Protein 3S5P (pdb70)

Secondary structure (DSSP, 8-state):
-TT-EEEEEE-GGGHHHHHHHHHHHHHTT-EEEEEE--HHHHHHHHHHHTTS-SEEEEEESSSHHHHHHHHTSTT--EEE-SSHHHHHHHHHTT---EEEEETTTS-HHHHHHHHHHHHHPPP-HHHHHTPPP-/--S-EEEEEE-STTHHHHHHHHHHHHHTT-EEEEEEE--HHHHHHHHHHHTTS-SEEEEEESSSHHHHHHHHTSTT--EEE-SSHHHHHHHHHTT---EEEEETTTS-HHHHHHHHHHHHHPPP-

B-factor: mean 50.48, std 15.69, range [7.2, 127.66]

Solvent-accessible surface area: 11193 Å² total; per-residue (Å²): 120,58,101,50,24,0,0,0,0,0,44,89,71,3,30,116,16,13,113,60,0,16,62,85,3,65,88,120,42,30,49,46,55,72,67,20,99,126,73,26,3,40,80,0,0,83,0,19,73,65,67,142,8,79,9,0,0,0,0,6,19,16,1,0,24,19,7,13,37,1,1,89,53,196,45,0,69,1,0,18,3,40,58,28,101,9,0,38,15,0,43,59,86,34,42,0,18,0,0,0,0,1,35,186,55,18,35,80,104,76,0,9,59,0,4,58,93,3,5,77,13,114,68,76,26,64,85,82,86,80,80,164,96,159,95,51,108,54,18,0,0,0,1,0,40,152,75,3,116,112,22,5,72,54,0,19,122,78,3,60,78,117,38,28,91,49,52,70,56,26,50,72,140,61,29,14,37,89,0,1,86,0,18,72,74,65,144,6,79,6,0,0,2,0,10,32,16,2,0,26,18,6,14,32,1,1,88,57,94,46,0,75,1,0,17,2,40,62,63,85,8,0,55,23,0,28,11,111,35,47,3,20,0,0,0,0,1,32,75,51,18,39,76,106,68,0,7,37,0,3,60,84,2,10,74,23,120,104,154

Foldseek 3Di:
DLPFFEEEEEAPVCPVLRVLLQVLCVVVNHHYDYPYHVVRLVVQLVCCVVPNGQAYEYEYAAQVVSQVVQVVDPPAHEFEDAALVSLQCCAAPVVHRYYGYRPNPHDSVRVNSNVVSNVPHHYNCPVVVPDDDD/DLPFEEEEEEEPVCPVLRVVLQVLCVVVNYHYHYQYYHVVRQCVQLVCCVVPVGQAYEYEYAALPVSCVSNVVDPPAAEFEDAALVSLLCCAQPVVGRYYGYHPNPHDSVRVNSNSVSNVPHHYD

Sequence (259 aa):
PGSMKVAFASDHGGRDLRMFLQQRASAHGYEVMDLGTPDFAKIGCEAVTSGRADCCILVCGTGIGISIAANKMKGIRCALCSTEYDAEMARRKHNNANALALGGRTTGPEVAASILSRFLSTNFEGGRHAARIAKPGSMKVAFASDHGGRDLRMFLQQRASAHGYEVMDLGTEPDFAKIGCEAVTSGRADCCILVCGTGIGISIAANKMKGIRCALCSTEYDAEMARKHNNANALALGGRTTGPEVAASILSRFLSTNFE

Structure (mmCIF, N/CA/C/O backbone):
data_3S5P
#
_entry.id   3S5P
#
_cell.length_a   89.200
_cell.length_b   89.200
_cell.length_c   68.240
_cell.angle_alpha   90.000
_cell.angle_beta   90.000
_cell.angle_gamma   120.000
#
_symmetry.space_group_name_H-M   'P 31 2 1'
#
loop_
_entity.id
_entity.type
_entity.pdbx_description
1 polymer 'Ribose 5-phosphate isomerase'
2 non-polymer 'SULFATE ION'
3 water water
#
loop_
_atom_site.group_PDB
_atom_site.id
_atom_site.type_symbol
_atom_site.label_atom_id
_atom_site.label_alt_id
_atom_site.label_comp_id
_atom_site.label_asym_id
_atom_site.label_entity_id
_atom_site.label_seq_id
_atom_site.pdbx_PDB_ins_code
_atom_site.Cartn_x
_atom_site.Cartn_y
_atom_site.Cartn_z
_atom_site.occupancy
_atom_site.B_iso_or_equiv
_atom_site.auth_seq_id
_atom_site.auth_comp_id
_atom_site.auth_asym_id
_atom_site.auth_atom_id
_atom_site.pdbx_PDB_model_num
ATOM 1 N N . PRO A 1 19 ? -64.674 0.450 2.737 1.00 72.01 -2 PRO A N 1
ATOM 2 C CA . PRO A 1 19 ? -63.718 1.559 2.552 1.00 71.72 -2 PRO A CA 1
ATOM 3 C C . PRO A 1 19 ? -63.778 2.572 3.697 1.00 71.14 -2 PRO A C 1
ATOM 4 O O . PRO A 1 19 ? -62.734 2.913 4.274 1.00 71.23 -2 PRO A O 1
ATOM 8 N N . GLY A 1 20 ? -64.989 3.038 4.023 1.00 70.21 -1 GLY A N 1
ATOM 9 C CA . GLY A 1 20 ? -65.215 3.878 5.211 1.00 68.44 -1 GLY A CA 1
ATOM 10 C C . GLY A 1 20 ? -64.923 3.130 6.508 1.00 66.88 -1 GLY A C 1
ATOM 11 O O . GLY A 1 20 ? -64.617 3.755 7.530 1.00 67.24 -1 GLY A O 1
ATOM 12 N N . SER A 1 21 ? -65.007 1.789 6.434 1.00 64.54 0 SER A N 1
ATOM 13 C CA . SER A 1 21 ? -64.806 0.838 7.553 1.00 61.41 0 SER A CA 1
ATOM 14 C C . SER A 1 21 ? -63.327 0.468 7.870 1.00 58.81 0 SER A C 1
ATOM 15 O O . SER A 1 21 ? -63.048 -0.223 8.875 1.00 58.81 0 SER A O 1
ATOM 17 N N . MET A 1 22 ? -62.392 0.887 7.016 1.00 91.36 1 MET A N 1
ATOM 18 C CA . MET A 1 22 ? -61.023 0.409 7.158 1.00 83.10 1 MET A CA 1
ATOM 19 C C . MET A 1 22 ? -60.093 1.358 7.898 1.00 79.48 1 MET A C 1
ATOM 20 O O . MET A 1 22 ? -59.957 2.524 7.533 1.00 78.99 1 MET A O 1
ATOM 25 N N . LYS A 1 23 ? -59.451 0.815 8.930 1.00 75.14 2 LYS A N 1
ATOM 26 C CA . LYS A 1 23 ? -58.506 1.532 9.771 1.00 71.92 2 LYS A CA 1
ATOM 27 C C . LYS A 1 23 ? -57.057 1.287 9.319 1.00 65.89 2 LYS A C 1
ATOM 28 O O . LYS A 1 23 ? -56.517 0.191 9.469 1.00 63.87 2 LYS A O 1
ATOM 30 N N . VAL A 1 24 ? -56.445 2.327 8.763 1.00 62.07 3 VAL A N 1
ATOM 31 C CA . VAL A 1 24 ? -55.092 2.267 8.229 1.00 56.58 3 VAL A CA 1
ATOM 32 C C . VAL A 1 24 ? -54.073 3.063 9.072 1.00 55.89 3 VAL A C 1
ATOM 33 O O . VAL A 1 24 ? -54.202 4.271 9.228 1.00 57.33 3 VAL A O 1
ATOM 37 N N . ALA A 1 25 ? -53.058 2.386 9.594 1.00 52.82 4 ALA A N 1
ATOM 38 C CA . ALA A 1 25 ? -51.999 3.046 10.364 1.00 52.80 4 ALA A CA 1
ATOM 39 C C . ALA A 1 25 ? -50.810 3.419 9.488 1.00 50.89 4 ALA A C 1
ATOM 40 O O . ALA A 1 25 ? -50.507 2.718 8.513 1.00 48.66 4 ALA A O 1
ATOM 42 N N . PHE A 1 26 ? -50.158 4.538 9.819 1.00 51.23 5 PHE A N 1
ATOM 43 C CA . PHE A 1 26 ? -49.041 5.059 9.041 1.00 49.53 5 PHE A CA 1
ATOM 44 C C . PHE A 1 26 ? -47.878 5.405 9.969 1.00 52.37 5 PHE A C 1
ATOM 45 O O . PHE A 1 26 ? -48.080 6.065 10.996 1.00 54.57 5 PHE A O 1
ATOM 53 N N . ALA A 1 27 ? -46.667 4.978 9.609 1.00 51.93 6 ALA A N 1
ATOM 54 C CA . ALA A 1 27 ? -45.459 5.342 10.355 1.00 55.17 6 ALA A CA 1
ATOM 55 C C . ALA A 1 27 ? -44.307 5.537 9.366 1.00 56.57 6 ALA A C 1
ATOM 56 O O . ALA A 1 27 ? -44.308 4.946 8.257 1.00 55.33 6 ALA A O 1
ATOM 58 N N . SER A 1 28 ? -43.347 6.379 9.712 1.00 59.62 7 SER A N 1
ATOM 59 C CA . SER A 1 28 ? -42.229 6.615 8.789 1.00 61.73 7 SER A CA 1
ATOM 60 C C . SER A 1 28 ? -40.942 6.963 9.520 1.00 65.95 7 SER A C 1
ATOM 61 O O . SER A 1 28 ? -40.991 7.365 10.679 1.00 67.95 7 SER A O 1
ATOM 64 N N . ASP A 1 29 ? -39.800 6.772 8.858 1.00 68.12 8 ASP A N 1
ATOM 65 C CA . ASP A 1 29 ? -38.516 7.262 9.399 1.00 74.42 8 ASP A CA 1
ATOM 66 C C . ASP A 1 29 ? -38.442 8.793 9.273 1.00 77.68 8 ASP A C 1
ATOM 67 O O . ASP A 1 29 ? -39.377 9.423 8.757 1.00 75.91 8 ASP A O 1
ATOM 72 N N . HIS A 1 30 ? -37.343 9.386 9.733 1.00 83.29 9 HIS A N 1
ATOM 73 C CA . HIS A 1 30 ? -37.197 10.848 9.716 1.00 87.99 9 HIS A CA 1
ATOM 74 C C . HIS A 1 30 ? -37.396 11.445 8.304 1.00 87.40 9 HIS A C 1
ATOM 75 O O . HIS A 1 30 ? -38.120 12.443 8.104 1.00 88.28 9 HIS A O 1
ATOM 77 N N . GLY A 1 31 ? -36.694 10.852 7.327 1.00 86.46 10 GLY A N 1
ATOM 78 C CA . GLY A 1 31 ? -36.734 11.366 5.966 1.00 86.24 10 GLY A CA 1
ATOM 79 C C . GLY A 1 31 ? -38.065 11.138 5.263 1.00 80.68 10 GLY A C 1
ATOM 80 O O . GLY A 1 31 ? -38.331 11.763 4.227 1.00 80.95 10 GLY A O 1
ATOM 81 N N . GLY A 1 32 ? -38.899 10.268 5.837 1.00 76.09 11 GLY A N 1
ATOM 82 C CA . GLY A 1 32 ? -40.150 9.809 5.211 1.00 70.87 11 GLY A CA 1
ATOM 83 C C . GLY A 1 32 ? -41.430 10.544 5.582 1.00 69.47 11 GLY A C 1
ATOM 84 O O . GLY A 1 32 ? -42.513 10.129 5.173 1.00 66.12 11 GLY A O 1
ATOM 85 N N . ARG A 1 33 ? -41.312 11.638 6.330 1.00 72.91 12 ARG A N 1
ATOM 86 C CA . ARG A 1 33 ? -42.473 12.417 6.791 1.00 73.09 12 ARG A CA 1
ATOM 87 C C . ARG A 1 33 ? -43.305 13.057 5.665 1.00 71.87 12 ARG A C 1
ATOM 88 O O . ARG A 1 33 ? -44.531 12.982 5.698 1.00 69.93 12 ARG A O 1
ATOM 90 N N . ASP A 1 34 ? -42.649 13.687 4.692 1.00 73.75 13 ASP A N 1
ATOM 91 C CA . ASP A 1 34 ? -43.346 14.253 3.529 1.00 73.53 13 ASP A CA 1
ATOM 92 C C . ASP A 1 34 ? -44.213 13.189 2.850 1.00 67.51 13 ASP A C 1
ATOM 93 O O . ASP A 1 34 ? -45.421 13.346 2.760 1.00 66.74 13 ASP A O 1
ATOM 98 N N . LEU A 1 35 ? -43.591 12.105 2.391 1.00 64.25 14 LEU A N 1
ATOM 99 C CA . LEU A 1 35 ? -44.327 11.002 1.768 1.00 59.21 14 LEU A CA 1
ATOM 100 C C . LEU A 1 35 ? -45.452 10.487 2.669 1.00 56.28 14 LEU A C 1
ATOM 101 O O . LEU A 1 35 ? -46.575 10.329 2.216 1.00 53.45 14 LEU A O 1
ATOM 106 N N . ARG A 1 36 ? -45.155 10.287 3.953 1.00 57.56 15 ARG A N 1
ATOM 107 C CA . ARG A 1 36 ? -46.146 9.737 4.893 1.00 56.07 15 ARG A CA 1
ATOM 108 C C . ARG A 1 36 ? -47.418 10.575 4.933 1.00 57.51 15 ARG A C 1
ATOM 109 O O . ARG A 1 36 ? -48.530 10.045 4.757 1.00 53.91 15 ARG A O 1
ATOM 117 N N . MET A 1 37 ? -47.215 11.882 5.136 1.00 61.74 16 MET A N 1
ATOM 118 C CA . MET A 1 37 ? -48.274 12.889 5.195 1.00 65.67 16 MET A CA 1
ATOM 119 C C . MET A 1 37 ? -49.062 12.962 3.915 1.00 63.58 16 MET A C 1
ATOM 120 O O . MET A 1 37 ? -50.291 13.082 3.924 1.00 64.30 16 MET A O 1
ATOM 125 N N . PHE A 1 38 ? -48.328 12.922 2.814 1.00 61.89 17 PHE A N 1
ATOM 126 C CA . PHE A 1 38 ? -48.914 12.949 1.496 1.00 60.51 17 PHE A CA 1
ATOM 127 C C . PHE A 1 38 ? -49.837 11.716 1.309 1.00 56.42 17 PHE A C 1
ATOM 128 O O . PHE A 1 38 ? -51.001 11.864 0.935 1.00 56.83 17 PHE A O 1
ATOM 136 N N . LEU A 1 39 ? -49.326 10.518 1.605 1.00 53.27 18 LEU A N 1
ATOM 137 C CA . LEU A 1 39 ? -50.116 9.271 1.524 1.00 49.76 18 LEU A CA 1
ATOM 138 C C . LEU A 1 39 ? -51.283 9.280 2.510 1.00 50.64 18 LEU A C 1
ATOM 139 O O . LEU A 1 39 ? -52.369 8.778 2.197 1.00 48.81 18 LEU A O 1
ATOM 144 N N . GLN A 1 40 ? -51.057 9.860 3.688 1.00 53.60 19 GLN A N 1
ATOM 145 C CA . GLN A 1 40 ? -52.150 10.068 4.671 1.00 56.49 19 GLN A CA 1
ATOM 146 C C . GLN A 1 40 ? -53.298 10.906 4.105 1.00 59.01 19 GLN A C 1
ATOM 147 O O . GLN A 1 40 ? -54.461 10.482 4.180 1.00 59.08 19 GLN A O 1
ATOM 153 N N . GLN A 1 41 ? -52.970 12.062 3.520 1.00 61.76 20 GLN A N 1
ATOM 154 C CA . GLN A 1 41 ? -53.974 12.921 2.878 1.00 65.24 20 GLN A CA 1
ATOM 155 C C . GLN A 1 41 ? -54.765 12.151 1.825 1.00 62.64 20 GLN A C 1
ATOM 156 O O . GLN A 1 41 ? -55.992 12.161 1.841 1.00 63.95 20 GLN A O 1
ATOM 158 N N . ARG A 1 42 ? -54.047 11.467 0.932 1.00 62.05 21 ARG A N 1
ATOM 159 C CA . ARG A 1 42 ? -54.658 10.678 -0.147 1.00 62.45 21 ARG A CA 1
ATOM 160 C C . ARG A 1 42 ? -55.611 9.593 0.373 1.00 60.97 21 ARG A C 1
ATOM 161 O O . ARG A 1 42 ? -56.696 9.408 -0.170 1.00 62.26 21 ARG A O 1
ATOM 169 N N . ALA A 1 43 ? -55.199 8.871 1.410 1.00 59.31 22 ALA A N 1
ATOM 170 C CA . ALA A 1 43 ? -56.076 7.865 2.009 1.00 59.44 22 ALA A CA 1
ATOM 171 C C . ALA A 1 43 ? -57.307 8.481 2.698 1.00 62.17 22 ALA A C 1
ATOM 172 O O . ALA A 1 43 ? -58.394 7.919 2.609 1.00 63.96 22 ALA A O 1
ATOM 174 N N . SER A 1 44 ? -57.141 9.632 3.359 1.00 64.53 23 SER A N 1
ATOM 175 C CA . SER A 1 44 ? -58.277 10.351 3.974 1.00 68.65 23 SER A CA 1
ATOM 176 C C . SER A 1 44 ? -59.339 10.685 2.954 1.00 71.32 23 SER A C 1
ATOM 177 O O . SER A 1 44 ? -60.539 10.507 3.210 1.00 73.52 23 SER A O 1
ATOM 180 N N . ALA A 1 45 ? -58.888 11.194 1.808 1.00 71.87 24 ALA A N 1
ATOM 181 C CA . ALA A 1 45 ? -59.793 11.730 0.785 1.00 75.66 24 ALA A CA 1
ATOM 182 C C . ALA A 1 45 ? -60.504 10.612 0.011 1.00 76.33 24 ALA A C 1
ATOM 183 O O . ALA A 1 45 ? -61.507 10.863 -0.678 1.00 79.93 24 ALA A O 1
ATOM 185 N N . HIS A 1 46 ? -59.993 9.384 0.139 1.00 73.15 25 HIS A N 1
ATOM 186 C CA . HIS A 1 46 ? -60.642 8.227 -0.458 1.00 74.59 25 HIS A CA 1
ATOM 187 C C . HIS A 1 46 ? -61.393 7.428 0.586 1.00 74.66 25 HIS A C 1
ATOM 188 O O . HIS A 1 46 ? -61.721 6.255 0.375 1.00 75.62 25 HIS A O 1
ATOM 195 N N . GLY A 1 47 ? -61.671 8.078 1.715 1.00 74.77 26 GLY A N 1
ATOM 196 C CA . GLY A 1 47 ? -62.619 7.560 2.701 1.00 75.74 26 GLY A CA 1
ATOM 197 C C . GLY A 1 47 ? -62.052 6.678 3.789 1.00 72.02 26 GLY A C 1
ATOM 198 O O . GLY A 1 47 ? -62.804 6.196 4.610 1.00 74.03 26 GLY A O 1
ATOM 199 N N . TYR A 1 48 ? -60.733 6.465 3.808 1.00 67.97 27 TYR A N 1
ATOM 200 C CA . TYR A 1 48 ? -60.108 5.569 4.813 1.00 64.95 27 TYR A CA 1
ATOM 201 C C . TYR A 1 48 ? -59.962 6.252 6.179 1.00 65.31 27 TYR A C 1
ATOM 202 O O . TYR A 1 48 ? -59.840 7.473 6.267 1.00 66.83 27 TYR A O 1
ATOM 211 N N . GLU A 1 49 ? -59.996 5.460 7.240 1.00 64.46 28 GLU A N 1
ATOM 212 C CA . GLU A 1 49 ? -59.781 5.986 8.582 1.00 64.67 28 GLU A CA 1
ATOM 213 C C . GLU A 1 49 ? -58.286 5.912 8.848 1.00 60.43 28 GLU A C 1
ATOM 214 O O . GLU A 1 49 ? -57.740 4.830 9.024 1.00 58.47 28 GLU A O 1
ATOM 216 N N . VAL A 1 50 ? -57.637 7.065 8.824 1.00 60.18 29 VAL A N 1
ATOM 217 C CA . VAL A 1 50 ? -56.191 7.193 8.983 1.00 58.13 29 VAL A CA 1
ATOM 218 C C . VAL A 1 50 ? -55.783 7.357 10.438 1.00 60.01 29 VAL A C 1
ATOM 219 O O . VAL A 1 50 ? -56.401 8.125 11.227 1.00 64.14 29 VAL A O 1
ATOM 223 N N . MET A 1 51 ? -54.717 6.650 10.771 1.00 57.69 30 MET A N 1
ATOM 224 C CA . MET A 1 51 ? -54.066 6.746 12.056 1.00 59.34 30 MET A CA 1
ATOM 225 C C . MET A 1 51 ? -52.605 7.045 11.816 1.00 58.59 30 MET A C 1
ATOM 226 O O . MET A 1 51 ? -51.829 6.182 11.380 1.00 57.00 30 MET A O 1
ATOM 231 N N . ASP A 1 52 ? -52.255 8.292 12.075 1.00 61.48 31 ASP A N 1
ATOM 232 C CA . ASP A 1 52 ? -50.902 8.786 11.975 1.00 62.31 31 ASP A CA 1
ATOM 233 C C . ASP A 1 52 ? -50.225 8.426 13.281 1.00 64.14 31 ASP A C 1
ATOM 234 O O . ASP A 1 52 ? -50.610 8.921 14.336 1.00 68.16 31 ASP A O 1
ATOM 239 N N . LEU A 1 53 ? -49.236 7.549 13.216 1.00 61.99 32 LEU A N 1
ATOM 240 C CA . LEU A 1 53 ? -48.544 7.132 14.424 1.00 64.01 32 LEU A CA 1
ATOM 241 C C . LEU A 1 53 ? -47.260 7.896 14.628 1.00 68.55 32 LEU A C 1
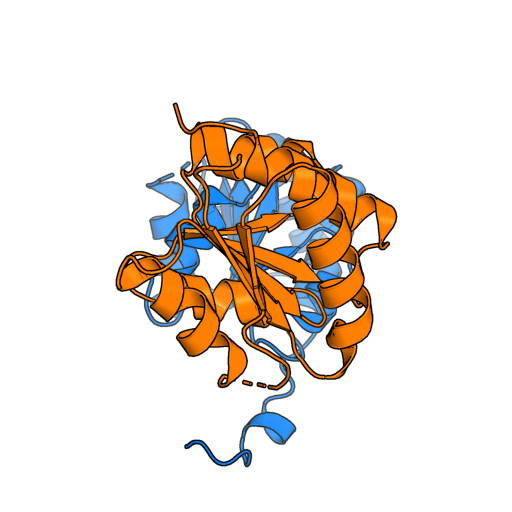ATOM 242 O O . LEU A 1 53 ? -46.774 8.003 15.756 1.00 73.26 32 LEU A O 1
ATOM 247 N N . GLY A 1 54 ? -46.727 8.466 13.554 1.00 68.86 33 GLY A N 1
ATOM 248 C CA . GLY A 1 54 ? -45.606 9.397 13.684 1.00 74.16 33 GLY A CA 1
ATOM 249 C C . GLY A 1 54 ? -44.255 8.976 13.104 1.00 75.04 33 GLY A C 1
ATOM 250 O O . GLY A 1 54 ? -44.094 7.879 12.509 1.00 69.99 33 GLY A O 1
ATOM 251 N N . THR A 1 55 ? -43.292 9.880 13.321 1.00 81.26 34 THR A N 1
ATOM 252 C CA . THR A 1 55 ? -41.962 9.877 12.716 1.00 84.44 34 THR A CA 1
ATOM 253 C C . THR A 1 55 ? -40.908 9.264 13.656 1.00 88.06 34 THR A C 1
ATOM 254 O O . THR A 1 55 ? -40.336 9.954 14.514 1.00 94.93 34 THR A O 1
ATOM 258 N N . PRO A 1 64 ? -35.111 0.888 14.904 1.00 112.45 43 PRO A N 1
ATOM 259 C CA . PRO A 1 64 ? -36.348 0.846 14.117 1.00 104.75 43 PRO A CA 1
ATOM 260 C C . PRO A 1 64 ? -37.605 0.852 15.002 1.00 100.25 43 PRO A C 1
ATOM 261 O O . PRO A 1 64 ? -38.447 -0.064 14.927 1.00 94.64 43 PRO A O 1
ATOM 265 N N . ASP A 1 65 ? -37.722 1.892 15.829 1.00 103.02 44 ASP A N 1
ATOM 266 C CA . ASP A 1 65 ? -38.894 2.071 16.689 1.00 99.57 44 ASP A CA 1
ATOM 267 C C . ASP A 1 65 ? -40.199 2.164 15.874 1.00 92.29 44 ASP A C 1
ATOM 268 O O . ASP A 1 65 ? -41.170 1.474 16.185 1.00 87.89 44 ASP A O 1
ATOM 270 N N . PHE A 1 66 ? -40.198 2.991 14.826 1.00 91.04 45 PHE A N 1
ATOM 271 C CA . PHE A 1 66 ? -41.416 3.314 14.071 1.00 85.23 45 PHE A CA 1
ATOM 272 C C . PHE A 1 66 ? -42.062 2.114 13.337 1.00 78.57 45 PHE A C 1
ATOM 273 O O . PHE A 1 66 ? -43.253 2.148 13.013 1.00 74.84 45 PHE A O 1
ATOM 281 N N . ALA A 1 67 ? -41.276 1.071 13.076 1.00 77.08 46 ALA A N 1
ATOM 282 C CA . ALA A 1 67 ? -41.795 -0.153 12.484 1.00 71.51 46 ALA A CA 1
ATOM 283 C C . ALA A 1 67 ? -42.491 -1.034 13.530 1.00 68.85 46 ALA A C 1
ATOM 284 O O . ALA A 1 67 ? -43.638 -1.487 13.317 1.00 64.39 46 ALA A O 1
ATOM 286 N N . LYS A 1 68 ? -41.799 -1.284 14.650 1.00 70.74 47 LYS A N 1
ATOM 287 C CA . LYS A 1 68 ? -42.405 -2.030 15.749 1.00 68.71 47 LYS A CA 1
ATOM 288 C C . LYS A 1 68 ? -43.739 -1.362 16.072 1.00 66.08 47 LYS A C 1
ATOM 289 O O . LYS A 1 68 ? -44.756 -2.044 16.178 1.00 63.35 47 LYS A O 1
ATOM 291 N N . ILE A 1 69 ? -43.727 -0.028 16.134 1.00 66.99 48 ILE A N 1
ATOM 292 C CA . ILE A 1 69 ? -44.908 0.790 16.430 1.00 65.75 48 ILE A CA 1
ATOM 293 C C . ILE A 1 69 ? -46.034 0.636 15.396 1.00 60.80 48 ILE A C 1
ATOM 294 O O . ILE A 1 69 ? -47.185 0.400 15.763 1.00 58.90 48 ILE A O 1
ATOM 299 N N . GLY A 1 70 ? -45.705 0.765 14.114 1.00 58.92 49 GLY A N 1
ATOM 300 C CA . GLY A 1 70 ? -46.686 0.536 13.051 1.00 55.13 49 GLY A CA 1
ATOM 301 C C . GLY A 1 70 ? -47.302 -0.849 13.161 1.00 53.07 49 GLY A C 1
ATOM 302 O O . GLY A 1 70 ? -48.527 -1.011 13.131 1.00 52.75 49 GLY A O 1
ATOM 303 N N . CYS A 1 71 ? -46.451 -1.853 13.328 1.00 52.50 50 CYS A N 1
ATOM 304 C CA . CYS A 1 71 ? -46.914 -3.230 13.269 1.00 50.33 50 CYS A CA 1
ATOM 305 C C . CYS A 1 71 ? -47.778 -3.545 14.461 1.00 51.04 50 CYS A C 1
ATOM 306 O O . CYS A 1 71 ? -48.711 -4.343 14.354 1.00 49.62 50 CYS A O 1
ATOM 309 N N . GLU A 1 72 ? -47.498 -2.883 15.584 1.00 53.09 51 GLU A N 1
ATOM 310 C CA . GLU A 1 72 ? -48.197 -3.202 16.821 1.00 54.60 51 GLU A CA 1
ATOM 311 C C . GLU A 1 72 ? -49.642 -2.707 16.791 1.00 54.22 51 GLU A C 1
ATOM 312 O O . GLU A 1 72 ? -50.511 -3.219 17.525 1.00 55.72 51 GLU A O 1
ATOM 318 N N . ALA A 1 73 ? -49.904 -1.700 15.955 1.00 52.91 52 ALA A N 1
ATOM 319 C CA . ALA A 1 73 ? -51.287 -1.225 15.752 1.00 52.45 52 ALA A CA 1
ATOM 320 C C . ALA A 1 73 ? -52.111 -2.354 15.073 1.00 49.58 52 ALA A C 1
ATOM 321 O O . ALA A 1 73 ? -53.302 -2.517 15.328 1.00 51.39 52 ALA A O 1
ATOM 323 N N . VAL A 1 74 ? -51.452 -3.124 14.225 1.00 45.84 53 VAL A N 1
ATOM 324 C CA . VAL A 1 74 ? -52.098 -4.223 13.519 1.00 44.29 53 VAL A CA 1
ATOM 325 C C . VAL A 1 74 ? -52.249 -5.424 14.448 1.00 45.65 53 VAL A C 1
ATOM 326 O O . VAL A 1 74 ? -53.335 -5.984 14.561 1.00 47.33 53 VAL A O 1
ATOM 330 N N . THR A 1 75 ? -51.176 -5.796 15.141 1.00 45.70 54 THR A N 1
ATOM 331 C CA . THR A 1 75 ? -51.206 -7.025 15.934 1.00 48.60 54 THR A CA 1
ATOM 332 C C . THR A 1 75 ? -52.096 -6.902 17.172 1.00 51.25 54 THR A C 1
ATOM 333 O O . THR A 1 75 ? -52.524 -7.904 17.737 1.00 53.52 54 THR A O 1
ATOM 337 N N . SER A 1 76 ? -52.377 -5.671 17.580 1.00 52.70 55 SER A N 1
ATOM 338 C CA . SER A 1 76 ? -53.252 -5.421 18.720 1.00 56.81 55 SER A CA 1
ATOM 339 C C . SER A 1 76 ? -54.725 -5.250 18.304 1.00 58.09 55 SER A C 1
ATOM 340 O O . SER A 1 76 ? -55.608 -5.132 19.140 1.00 61.21 55 SER A O 1
ATOM 343 N N . GLY A 1 77 ? -54.992 -5.216 17.007 1.00 56.48 56 GLY A N 1
ATOM 344 C CA . GLY A 1 77 ? -56.390 -5.105 16.569 1.00 59.22 56 GLY A CA 1
ATOM 345 C C . GLY A 1 77 ? -56.882 -3.682 16.364 1.00 59.60 56 GLY A C 1
ATOM 346 O O . GLY A 1 77 ? -58.045 -3.479 16.048 1.00 61.75 56 GLY A O 1
ATOM 347 N N . ARG A 1 78 ? -55.980 -2.707 16.500 1.00 58.45 57 ARG A N 1
ATOM 348 C CA . ARG A 1 78 ? -56.322 -1.278 16.404 1.00 59.87 57 ARG A CA 1
ATOM 349 C C . ARG A 1 78 ? -56.358 -0.802 14.946 1.00 56.79 57 ARG A C 1
ATOM 350 O O . ARG A 1 78 ? -57.150 0.067 14.584 1.00 58.31 57 ARG A O 1
ATOM 358 N N . ALA A 1 79 ? -55.530 -1.398 14.093 1.00 52.87 58 ALA A N 1
ATOM 359 C CA . ALA A 1 79 ? -55.580 -1.059 12.676 1.00 50.69 58 ALA A CA 1
ATOM 360 C C . ALA A 1 79 ? -55.758 -2.307 11.808 1.00 49.50 58 ALA A C 1
ATOM 361 O O . ALA A 1 79 ? -55.390 -3.419 12.200 1.00 49.15 58 ALA A O 1
ATOM 363 N N . ASP A 1 80 ? -56.337 -2.127 10.631 1.00 49.81 59 ASP A N 1
ATOM 364 C CA . ASP A 1 80 ? -56.511 -3.263 9.702 1.00 50.06 59 ASP A CA 1
ATOM 365 C C . ASP A 1 80 ? -55.184 -3.580 9.045 1.00 46.54 59 ASP A C 1
ATOM 366 O O . ASP A 1 80 ? -54.857 -4.736 8.840 1.00 46.06 59 ASP A O 1
ATOM 371 N N . CYS A 1 81 ? -54.418 -2.538 8.728 1.00 44.97 60 CYS A N 1
ATOM 372 C CA . CYS A 1 81 ? -53.069 -2.708 8.134 1.00 43.48 60 CYS A CA 1
ATOM 373 C C . CYS A 1 81 ? -52.245 -1.497 8.505 1.00 42.61 60 CYS A C 1
ATOM 374 O O . CYS A 1 81 ? -52.800 -0.506 9.028 1.00 42.23 60 CYS A O 1
ATOM 377 N N . CYS A 1 82 ? -50.940 -1.572 8.234 1.00 41.91 61 CYS A N 1
ATOM 378 C CA . CYS A 1 82 ? -50.050 -0.446 8.489 1.00 42.58 61 CYS A CA 1
ATOM 379 C C . CYS A 1 82 ? -49.185 -0.154 7.284 1.00 41.23 61 CYS A C 1
ATOM 380 O O . CYS A 1 82 ? -48.769 -1.065 6.554 1.00 41.29 61 CYS A O 1
ATOM 383 N N . ILE A 1 83 ? -48.953 1.131 7.041 1.00 41.18 62 ILE A N 1
ATOM 384 C CA . ILE A 1 83 ? -48.140 1.564 5.915 1.00 39.61 62 ILE A CA 1
ATOM 385 C C . ILE A 1 83 ? -46.852 2.125 6.493 1.00 40.71 62 ILE A C 1
ATOM 386 O O . ILE A 1 83 ? -46.901 2.981 7.352 1.00 41.05 62 ILE A O 1
ATOM 391 N N . LEU A 1 84 ? -45.714 1.643 5.994 1.00 40.11 63 LEU A N 1
ATOM 392 C CA . LEU A 1 84 ? -44.436 2.007 6.538 1.00 40.99 63 LEU A CA 1
ATOM 393 C C . LEU A 1 84 ? -43.521 2.647 5.489 1.00 41.59 63 LEU A C 1
ATOM 394 O O . LEU A 1 84 ? -43.039 1.980 4.576 1.00 40.09 63 LEU A O 1
ATOM 399 N N . VAL A 1 85 ? -43.305 3.955 5.636 1.00 43.72 64 VAL A N 1
ATOM 400 C CA . VAL A 1 85 ? -42.441 4.738 4.755 1.00 44.34 64 VAL A CA 1
ATOM 401 C C . VAL A 1 85 ? -41.013 4.739 5.298 1.00 46.48 64 VAL A C 1
ATOM 402 O O . VAL A 1 85 ? -40.722 5.214 6.398 1.00 46.86 64 VAL A O 1
ATOM 406 N N . CYS A 1 86 ? -40.124 4.185 4.492 1.00 47.32 65 CYS A N 1
ATOM 407 C CA . CYS A 1 86 ? -38.739 3.928 4.877 1.00 49.80 65 CYS A CA 1
ATOM 408 C C . CYS A 1 86 ? -37.747 4.544 3.848 1.00 49.37 65 CYS A C 1
ATOM 409 O O . CYS A 1 86 ? -38.149 5.312 2.964 1.00 49.67 65 CYS A O 1
ATOM 412 N N . GLY A 1 87 ? -36.463 4.203 3.950 1.00 48.93 66 GLY A N 1
ATOM 413 C CA . GLY A 1 87 ? -35.478 4.632 2.957 1.00 47.89 66 GLY A CA 1
ATOM 414 C C . GLY A 1 87 ? -35.691 3.839 1.665 1.00 45.88 66 GLY A C 1
ATOM 415 O O . GLY A 1 87 ? -36.124 4.392 0.663 1.00 45.94 66 GLY A O 1
ATOM 416 N N . THR A 1 88 ? -35.390 2.543 1.708 1.00 43.64 67 THR A N 1
ATOM 417 C CA . THR A 1 88 ? -35.659 1.609 0.609 1.00 42.29 67 THR A CA 1
ATOM 418 C C . THR A 1 88 ? -36.876 0.741 0.918 1.00 40.07 67 THR A C 1
ATOM 419 O O . THR A 1 88 ? -37.565 0.274 0.020 1.00 39.87 67 THR A O 1
ATOM 423 N N . GLY A 1 89 ? -37.143 0.517 2.188 1.00 39.49 68 GLY A N 1
ATOM 424 C CA . GLY A 1 89 ? -38.222 -0.406 2.568 1.00 39.13 68 GLY A CA 1
ATOM 425 C C . GLY A 1 89 ? -37.656 -1.759 2.928 1.00 38.74 68 GLY A C 1
ATOM 426 O O . GLY A 1 89 ? -38.303 -2.544 3.597 1.00 38.56 68 GLY A O 1
ATOM 427 N N . ILE A 1 90 ? -36.409 -2.001 2.543 1.00 40.02 69 ILE A N 1
ATOM 428 C CA . ILE A 1 90 ? -35.831 -3.337 2.652 1.00 40.46 69 ILE A CA 1
ATOM 429 C C . ILE A 1 90 ? -35.620 -3.719 4.089 1.00 40.63 69 ILE A C 1
ATOM 430 O O . ILE A 1 90 ? -36.106 -4.767 4.497 1.00 41.09 69 ILE A O 1
ATOM 435 N N . GLY A 1 91 ? -34.937 -2.869 4.864 1.00 41.49 70 GLY A N 1
ATOM 436 C CA . GLY A 1 91 ? -34.638 -3.182 6.265 1.00 42.21 70 GLY A CA 1
ATOM 437 C C . GLY A 1 91 ? -35.905 -3.273 7.104 1.00 42.14 70 GLY A C 1
ATOM 438 O O . GLY A 1 91 ? -36.018 -4.115 7.996 1.00 42.72 70 GLY A O 1
ATOM 439 N N . ILE A 1 92 ? -36.882 -2.422 6.803 1.00 41.49 71 ILE A N 1
ATOM 440 C CA . ILE A 1 92 ? -38.151 -2.439 7.517 1.00 41.16 71 ILE A CA 1
ATOM 441 C C . ILE A 1 92 ? -38.965 -3.679 7.170 1.00 40.45 71 ILE A C 1
ATOM 442 O O . ILE A 1 92 ? -39.589 -4.294 8.038 1.00 39.96 71 ILE A O 1
ATOM 447 N N . SER A 1 93 ? -38.935 -4.090 5.903 1.00 39.44 72 SER A N 1
ATOM 448 C CA . SER A 1 93 ? -39.726 -5.236 5.555 1.00 39.25 72 SER A CA 1
ATOM 449 C C . SER A 1 93 ? -39.132 -6.496 6.201 1.00 39.15 72 SER A C 1
ATOM 450 O O . SER A 1 93 ? -39.867 -7.389 6.624 1.00 39.81 72 SER A O 1
ATOM 453 N N . ILE A 1 94 ? -37.810 -6.557 6.289 1.00 39.28 73 ILE A N 1
ATOM 454 C CA . ILE A 1 94 ? -37.163 -7.672 6.953 1.00 38.95 73 ILE A CA 1
ATOM 455 C C . ILE A 1 94 ? -37.570 -7.690 8.427 1.00 39.56 73 ILE A C 1
ATOM 456 O O . ILE A 1 94 ? -37.991 -8.706 8.937 1.00 38.91 73 ILE A O 1
ATOM 461 N N . ALA A 1 95 ? -37.436 -6.553 9.112 1.00 40.16 74 ALA A N 1
ATOM 462 C CA . ALA A 1 95 ? -37.723 -6.510 10.550 1.00 40.83 74 ALA A CA 1
ATOM 463 C C . ALA A 1 95 ? -39.212 -6.747 10.803 1.00 40.28 74 ALA A C 1
ATOM 464 O O . ALA A 1 95 ? -39.571 -7.453 11.753 1.00 41.07 74 ALA A O 1
ATOM 466 N N . ALA A 1 96 ? -40.067 -6.170 9.951 1.00 38.95 75 ALA A N 1
ATOM 467 C CA . ALA A 1 96 ? -41.505 -6.318 10.112 1.00 39.15 75 ALA A CA 1
ATOM 468 C C . ALA A 1 96 ? -41.922 -7.769 9.921 1.00 39.51 75 ALA A C 1
ATOM 469 O O . ALA A 1 96 ? -42.701 -8.332 10.717 1.00 40.00 75 ALA A O 1
ATOM 471 N N . ASN A 1 97 ? -41.403 -8.396 8.873 1.00 39.74 76 ASN A N 1
ATOM 472 C CA . ASN A 1 97 ? -41.680 -9.820 8.686 1.00 40.33 76 ASN A CA 1
ATOM 473 C C . ASN A 1 97 ? -41.155 -10.741 9.795 1.00 42.20 76 ASN A C 1
ATOM 474 O O . ASN A 1 97 ? -41.653 -11.857 9.915 1.00 42.45 76 ASN A O 1
ATOM 479 N N . LYS A 1 98 ? -40.179 -10.284 10.601 1.00 43.45 77 LYS A N 1
ATOM 480 C CA . LYS A 1 98 ? -39.714 -11.077 11.764 1.00 44.81 77 LYS A CA 1
ATOM 481 C C . LYS A 1 98 ? -40.736 -11.082 12.914 1.00 45.29 77 LYS A C 1
ATOM 482 O O . LYS A 1 98 ? -40.575 -11.813 13.904 1.00 47.31 77 LYS A O 1
ATOM 488 N N . MET A 1 99 ? -41.766 -10.253 12.824 1.00 43.65 78 MET A N 1
ATOM 489 C CA . MET A 1 99 ? -42.777 -10.260 13.866 1.00 43.58 78 MET A CA 1
ATOM 490 C C . MET A 1 99 ? -43.929 -11.252 13.548 1.00 43.00 78 MET A C 1
ATOM 491 O O . MET A 1 99 ? -44.444 -11.338 12.425 1.00 39.10 78 MET A O 1
ATOM 496 N N . LYS A 1 100 ? -44.340 -11.988 14.573 1.00 44.29 79 LYS A N 1
ATOM 497 C CA . LYS A 1 100 ? -45.425 -12.932 14.417 1.00 44.85 79 LYS A CA 1
ATOM 498 C C . LYS A 1 100 ? -46.693 -12.203 13.952 1.00 44.00 79 LYS A C 1
ATOM 499 O O . LYS A 1 100 ? -46.994 -11.099 14.419 1.00 43.52 79 LYS A O 1
ATOM 505 N N . GLY A 1 101 ? -47.411 -12.800 12.999 1.00 42.57 80 GLY A N 1
ATOM 506 C CA . GLY A 1 101 ? -48.679 -12.225 12.578 1.00 42.28 80 GLY A CA 1
ATOM 507 C C . GLY A 1 101 ? -48.614 -10.989 11.700 1.00 40.94 80 GLY A C 1
ATOM 508 O O . GLY A 1 101 ? -49.640 -10.360 11.446 1.00 41.13 80 GLY A O 1
ATOM 509 N N . ILE A 1 102 ? -47.413 -10.639 11.251 1.00 40.43 81 ILE A N 1
ATOM 510 C CA . ILE A 1 102 ? -47.183 -9.549 10.312 1.00 39.32 81 ILE A CA 1
ATOM 511 C C . ILE A 1 102 ? -46.657 -10.100 8.989 1.00 38.52 81 ILE A C 1
ATOM 512 O O . ILE A 1 102 ? -45.718 -10.896 8.939 1.00 37.20 81 ILE A O 1
ATOM 517 N N . ARG A 1 103 ? -47.283 -9.652 7.911 1.00 38.09 82 ARG A N 1
ATOM 518 C CA . ARG A 1 103 ? -46.860 -9.992 6.578 1.00 37.06 82 ARG A CA 1
ATOM 519 C C . ARG A 1 103 ? -46.638 -8.686 5.814 1.00 36.62 82 ARG A C 1
ATOM 520 O O . ARG A 1 103 ? -47.603 -8.000 5.416 1.00 37.10 82 ARG A O 1
ATOM 528 N N . CYS A 1 104 ? -45.368 -8.363 5.602 1.00 35.27 83 CYS A N 1
ATOM 529 C CA . CYS A 1 104 ? -45.000 -7.085 5.056 1.00 35.70 83 CYS A CA 1
ATOM 530 C C . CYS A 1 104 ? -44.499 -7.229 3.627 1.00 35.42 83 CYS A C 1
ATOM 531 O O . CYS A 1 104 ? -43.589 -8.022 3.318 1.00 35.60 83 CYS A O 1
ATOM 534 N N . ALA A 1 105 ? -45.137 -6.453 2.765 1.00 34.84 84 ALA A N 1
ATOM 535 C CA . ALA A 1 105 ? -44.919 -6.495 1.341 1.00 34.78 84 ALA A CA 1
ATOM 536 C C . ALA A 1 105 ? -44.184 -5.215 0.955 1.00 34.82 84 ALA A C 1
ATOM 537 O O . ALA A 1 105 ? -44.708 -4.129 1.155 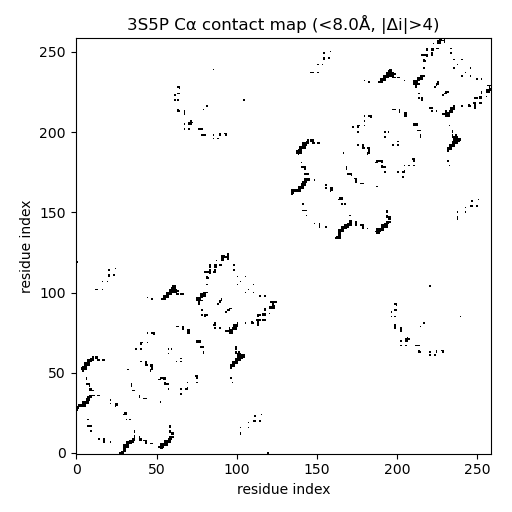1.00 34.66 84 ALA A O 1
ATOM 539 N N . LEU A 1 106 ? -42.965 -5.347 0.439 1.00 35.30 85 LEU A N 1
ATOM 540 C CA . LEU A 1 106 ? -42.265 -4.219 -0.168 1.00 35.53 85 LEU A CA 1
ATOM 541 C C . LEU A 1 106 ? -42.632 -4.198 -1.658 1.00 36.07 85 LEU A C 1
ATOM 542 O O . LEU A 1 106 ? -42.246 -5.080 -2.427 1.00 36.07 85 LEU A O 1
ATOM 547 N N . CYS A 1 107 ? -43.367 -3.179 -2.069 1.00 36.13 86 CYS A N 1
ATOM 548 C CA . CYS A 1 107 ? -43.984 -3.141 -3.393 1.00 35.45 86 CYS A CA 1
ATOM 549 C C . CYS A 1 107 ? -43.407 -2.017 -4.225 1.00 36.83 86 CYS A C 1
ATOM 550 O O . CYS A 1 107 ? -43.192 -0.934 -3.697 1.00 36.67 86 CYS A O 1
ATOM 553 N N . SER A 1 108 ? -43.202 -2.229 -5.527 1.00 36.79 87 SER A N 1
ATOM 554 C CA . SER A 1 108 ? -42.757 -1.100 -6.339 1.00 38.81 87 SER A CA 1
ATOM 555 C C . SER A 1 108 ? -43.693 -0.884 -7.529 1.00 38.96 87 SER A C 1
ATOM 556 O O . SER A 1 108 ? -43.453 0.006 -8.363 1.00 39.66 87 SER A O 1
ATOM 559 N N . THR A 1 109 ? -44.754 -1.704 -7.618 1.00 37.61 88 THR A N 1
ATOM 560 C CA . THR A 1 109 ? -45.757 -1.530 -8.665 1.00 37.49 88 THR A CA 1
ATOM 561 C C . THR A 1 109 ? -47.099 -1.772 -8.060 1.00 36.86 88 THR A C 1
ATOM 562 O O . THR A 1 109 ? -47.183 -2.337 -6.963 1.00 36.12 88 THR A O 1
ATOM 566 N N . GLU A 1 110 ? -48.147 -1.339 -8.753 1.00 36.99 89 GLU A N 1
ATOM 567 C CA . GLU A 1 110 ? -49.527 -1.628 -8.330 1.00 37.37 89 GLU A CA 1
ATOM 568 C C . GLU A 1 110 ? -49.841 -3.129 -8.373 1.00 37.58 89 GLU A C 1
ATOM 569 O O . GLU A 1 110 ? -50.569 -3.671 -7.512 1.00 38.57 89 GLU A O 1
ATOM 571 N N . TYR A 1 111 ? -49.239 -3.820 -9.328 1.00 37.04 90 TYR A N 1
ATOM 572 C CA 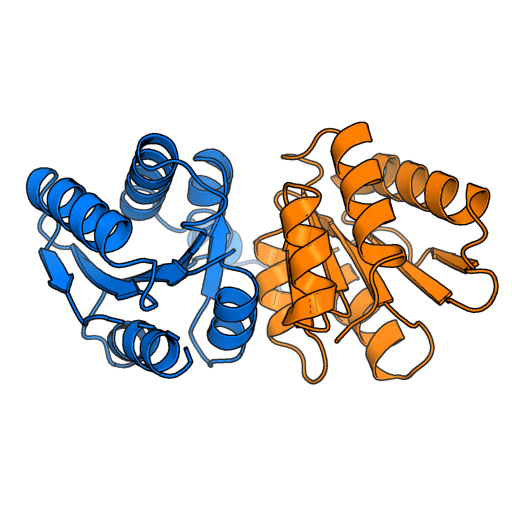. TYR A 1 111 ? -49.367 -5.271 -9.435 1.00 36.57 90 TYR A CA 1
ATOM 573 C C . TYR A 1 111 ? -48.809 -6.018 -8.202 1.00 36.05 90 TYR A C 1
ATOM 574 O O . TYR A 1 111 ? -49.475 -6.902 -7.675 1.00 36.27 90 TYR A O 1
ATOM 583 N N . ASP A 1 112 ? -47.579 -5.686 -7.789 1.00 33.97 91 ASP A N 1
ATOM 584 C CA . ASP A 1 112 ? -47.007 -6.094 -6.499 1.00 33.73 91 ASP A CA 1
ATOM 585 C C . ASP A 1 112 ? -48.052 -5.932 -5.369 1.00 33.32 91 ASP A C 1
ATOM 586 O O . ASP A 1 112 ? -48.322 -6.870 -4.617 1.00 32.96 91 ASP A O 1
ATOM 591 N N . ALA A 1 113 ? -48.626 -4.733 -5.260 1.00 33.04 92 ALA A N 1
ATOM 592 C CA . ALA A 1 113 ? -49.626 -4.441 -4.211 1.00 34.64 92 ALA A CA 1
ATOM 593 C C . ALA A 1 113 ? -50.852 -5.344 -4.287 1.00 35.24 92 ALA A C 1
ATOM 594 O O . ALA A 1 113 ? -51.320 -5.865 -3.265 1.00 36.05 92 ALA A O 1
ATOM 596 N N . GLU A 1 114 ? -51.360 -5.513 -5.502 1.00 35.76 93 GLU A N 1
ATOM 597 C CA . GLU A 1 114 ? -52.462 -6.409 -5.781 1.00 37.27 93 GLU A CA 1
ATOM 598 C C . GLU A 1 114 ? -52.105 -7.854 -5.393 1.00 36.58 93 GLU A C 1
ATOM 599 O O . GLU A 1 114 ? -52.881 -8.515 -4.736 1.00 35.89 93 GLU A O 1
ATOM 605 N N . MET A 1 115 ? -50.932 -8.335 -5.779 1.00 36.39 94 MET A N 1
ATOM 606 C CA . MET A 1 115 ? -50.580 -9.717 -5.423 1.00 37.46 94 MET A CA 1
ATOM 607 C C . MET A 1 115 ? -50.302 -9.861 -3.922 1.00 37.14 94 MET A C 1
ATOM 608 O O . MET A 1 115 ? -50.701 -10.848 -3.316 1.00 38.33 94 MET A O 1
ATOM 613 N N . ALA A 1 116 ? -49.677 -8.854 -3.309 1.00 36.39 95 ALA A N 1
ATOM 614 C CA . ALA A 1 116 ? -49.433 -8.874 -1.844 1.00 36.73 95 ALA A CA 1
ATOM 615 C C . ALA A 1 116 ? -50.692 -9.122 -1.027 1.00 36.26 95 ALA A C 1
ATOM 616 O O . ALA A 1 116 ? -50.648 -9.766 0.000 1.00 36.47 95 ALA A O 1
ATOM 618 N N . ARG A 1 117 ? -51.804 -8.570 -1.467 1.00 36.59 96 ARG A N 1
ATOM 619 C CA A ARG A 1 117 ? -53.068 -8.783 -0.785 0.50 37.09 96 ARG A CA 1
ATOM 620 C CA B ARG A 1 117 ? -53.067 -8.788 -0.794 0.50 37.28 96 ARG A CA 1
ATOM 621 C C . ARG A 1 117 ? -53.717 -10.085 -1.253 1.00 38.74 96 ARG A C 1
ATOM 622 O O . ARG A 1 117 ? -53.976 -10.972 -0.433 1.00 39.05 96 ARG A O 1
ATOM 637 N N . LYS A 1 118 ? -53.940 -10.218 -2.567 1.00 40.05 97 LYS A N 1
ATOM 638 C CA . LYS A 1 118 ? -54.644 -11.364 -3.120 1.00 42.90 97 LYS A CA 1
ATOM 639 C C . LYS A 1 118 ? -54.063 -12.707 -2.684 1.00 43.35 97 LYS A C 1
ATOM 640 O O . LYS A 1 118 ? -54.786 -13.552 -2.215 1.00 44.50 97 LYS A O 1
ATOM 646 N N . HIS A 1 119 ? -52.754 -12.873 -2.849 1.00 43.27 98 HIS A N 1
ATOM 647 C CA . HIS A 1 119 ? -52.066 -14.151 -2.679 1.00 43.12 98 HIS A CA 1
ATOM 648 C C . HIS A 1 119 ? -51.383 -14.245 -1.319 1.00 42.41 98 HIS A C 1
ATOM 649 O O . HIS A 1 119 ? -51.298 -15.321 -0.763 1.00 41.77 98 HIS A O 1
ATOM 656 N N . ASN A 1 120 ? -50.883 -13.114 -0.795 1.00 40.55 99 ASN A N 1
ATOM 657 C CA . ASN A 1 120 ? -49.999 -13.165 0.388 1.00 40.05 99 ASN A CA 1
ATOM 658 C C . ASN A 1 120 ? -50.619 -12.658 1.679 1.00 39.66 99 ASN A C 1
ATOM 659 O O . ASN A 1 120 ? -50.005 -12.786 2.744 1.00 40.86 99 ASN A O 1
ATOM 664 N N . ASN A 1 121 ? -51.820 -12.088 1.588 1.00 38.74 100 ASN A N 1
ATOM 665 C CA . ASN A 1 121 ? -52.523 -11.568 2.772 1.00 39.43 100 ASN A CA 1
ATOM 666 C C . ASN A 1 121 ? -51.662 -10.582 3.574 1.00 38.77 100 ASN A C 1
ATOM 667 O O . ASN A 1 121 ? -51.640 -10.617 4.796 1.00 39.44 100 ASN A O 1
ATOM 672 N N . ALA A 1 122 ? -50.956 -9.696 2.875 1.00 37.30 101 ALA A N 1
ATOM 673 C CA . ALA A 1 122 ? -50.101 -8.740 3.540 1.00 36.58 101 ALA A CA 1
ATOM 674 C C . ALA A 1 122 ? -50.982 -7.815 4.377 1.00 36.51 101 ALA A C 1
ATOM 675 O O . ALA A 1 122 ? -52.052 -7.426 3.937 1.00 36.99 101 ALA A O 1
ATOM 677 N N . ASN A 1 123 ? -50.541 -7.514 5.594 1.00 35.71 102 ASN A N 1
ATOM 678 C CA . ASN A 1 123 ? -51.199 -6.521 6.414 1.00 36.31 102 ASN A CA 1
ATOM 679 C C . ASN A 1 123 ? -50.259 -5.348 6.713 1.00 36.41 102 ASN A C 1
ATOM 680 O O . ASN A 1 123 ? -50.566 -4.516 7.537 1.00 37.13 102 ASN A O 1
ATOM 685 N N . ALA A 1 124 ? -49.087 -5.320 6.073 1.00 36.35 103 ALA A N 1
ATOM 686 C CA . ALA A 1 124 ? -48.171 -4.187 6.182 1.00 36.41 103 ALA A CA 1
ATOM 687 C C . ALA A 1 124 ? -47.643 -3.907 4.800 1.00 36.35 103 ALA A C 1
ATOM 688 O O . ALA A 1 124 ? -47.326 -4.837 4.057 1.00 36.65 103 ALA A O 1
ATOM 690 N N . LEU A 1 125 ? -47.580 -2.634 4.431 1.00 36.35 104 LEU A N 1
ATOM 691 C CA . LEU A 1 125 ? -46.993 -2.251 3.167 1.00 35.60 104 LEU A CA 1
ATOM 692 C C . LEU A 1 125 ? -45.727 -1.460 3.488 1.00 36.74 104 LEU A C 1
ATOM 693 O O . LEU A 1 125 ? -45.780 -0.507 4.276 1.00 38.09 104 LEU A O 1
ATOM 698 N N . ALA A 1 126 ? -44.600 -1.844 2.897 1.00 36.47 105 ALA A N 1
ATOM 699 C CA . ALA A 1 126 ? -43.380 -1.046 3.012 1.00 36.90 105 ALA A CA 1
ATOM 700 C C . ALA A 1 126 ? -43.152 -0.267 1.742 1.00 36.65 105 ALA A C 1
ATOM 701 O O . ALA A 1 126 ? -43.242 -0.826 0.651 1.00 36.49 105 ALA A O 1
ATOM 703 N N . LEU A 1 127 ? -42.859 1.023 1.880 1.00 36.95 106 LEU A N 1
ATOM 704 C CA . LEU A 1 127 ? -42.503 1.847 0.741 1.00 36.44 106 LEU A CA 1
ATOM 705 C C . LEU A 1 127 ? -41.138 2.531 0.938 1.00 37.16 106 LEU A C 1
ATOM 706 O O . LEU A 1 127 ? -40.800 2.946 2.031 1.00 38.10 106 LEU A O 1
ATOM 711 N N . GLY A 1 128 ? -40.358 2.642 -0.123 1.00 36.74 107 GLY A N 1
ATOM 712 C CA . GLY A 1 128 ? -39.050 3.280 -0.048 1.00 39.22 107 GLY A CA 1
ATOM 713 C C . GLY A 1 128 ? -39.165 4.711 -0.535 1.00 40.06 107 GLY A C 1
ATOM 714 O O . GLY A 1 128 ? -39.261 4.933 -1.740 1.00 40.06 107 GLY A O 1
ATOM 715 N N . GLY A 1 129 ? -39.157 5.677 0.391 1.00 41.57 108 GLY A N 1
ATOM 716 C CA . GLY A 1 129 ? -39.198 7.118 0.044 1.00 42.08 108 GLY A CA 1
ATOM 717 C C . GLY A 1 129 ? -38.032 7.552 -0.847 1.00 43.51 108 GLY A C 1
ATOM 718 O O . GLY A 1 129 ? -38.154 8.486 -1.642 1.00 43.11 108 GLY A O 1
ATOM 719 N N . ARG A 1 130 ? -36.893 6.875 -0.714 1.00 44.29 109 ARG A N 1
ATOM 720 C CA . ARG A 1 130 ? -35.706 7.207 -1.512 1.00 45.64 109 ARG A CA 1
ATOM 721 C C . ARG A 1 130 ? -35.764 6.562 -2.901 1.00 43.87 109 ARG A C 1
ATOM 722 O O . ARG A 1 130 ? -34.978 6.908 -3.771 1.00 43.29 109 ARG A O 1
ATOM 730 N N . THR A 1 131 ? -36.665 5.599 -3.088 1.00 42.09 110 THR A N 1
ATOM 731 C CA . THR A 1 131 ? -36.663 4.786 -4.327 1.00 42.03 110 THR A CA 1
ATOM 732 C C . THR A 1 131 ? -37.957 4.915 -5.122 1.00 41.74 110 THR A C 1
ATOM 733 O O . THR A 1 131 ? -37.983 4.622 -6.308 1.00 42.43 110 THR A O 1
ATOM 737 N N . THR A 1 132 ? -39.018 5.377 -4.466 1.00 41.71 111 THR A N 1
ATOM 738 C CA . THR A 1 132 ? -40.342 5.425 -5.086 1.00 41.67 111 THR A CA 1
ATOM 739 C C . THR A 1 132 ? -40.883 6.821 -5.093 1.00 41.15 111 THR A C 1
ATOM 740 O O . THR A 1 132 ? -40.854 7.491 -4.061 1.00 43.68 111 THR A O 1
ATOM 744 N N . GLY A 1 133 ? -41.369 7.249 -6.255 1.00 40.03 112 GLY A N 1
ATOM 745 C CA . GLY A 1 133 ? -41.919 8.568 -6.445 1.00 39.75 112 GLY A CA 1
ATOM 746 C C . GLY A 1 133 ? -43.262 8.682 -5.777 1.00 39.24 112 GLY A C 1
ATOM 747 O O . GLY A 1 133 ? -43.971 7.690 -5.642 1.00 38.33 112 GLY A O 1
ATOM 748 N N . PRO A 1 134 ? -43.623 9.899 -5.347 1.00 39.94 113 PRO A N 1
ATOM 749 C CA . PRO A 1 134 ? -44.855 10.069 -4.586 1.00 40.00 113 PRO A CA 1
ATOM 750 C C . PRO A 1 134 ? -46.139 9.567 -5.289 1.00 39.12 113 PRO A C 1
ATOM 751 O O . PRO A 1 134 ? -47.013 9.034 -4.630 1.00 37.89 113 PRO A O 1
ATOM 755 N N . GLU A 1 135 ? -46.248 9.734 -6.603 1.00 39.63 114 GLU A N 1
ATOM 756 C CA . GLU A 1 135 ? -47.474 9.345 -7.303 1.00 39.69 114 GLU A CA 1
ATOM 757 C C . GLU A 1 135 ? -47.548 7.839 -7.472 1.00 37.59 114 GLU A C 1
ATOM 758 O O . GLU A 1 135 ? -48.609 7.265 -7.368 1.00 37.98 114 GLU A O 1
ATOM 764 N N . VAL A 1 136 ? -46.413 7.201 -7.696 1.00 37.04 115 VAL A N 1
ATOM 765 C CA . VAL A 1 136 ? -46.361 5.735 -7.757 1.00 35.12 115 VAL A CA 1
ATOM 766 C C . VAL A 1 136 ? -46.627 5.137 -6.379 1.00 34.82 115 VAL A C 1
ATOM 767 O O . VAL A 1 136 ? -47.309 4.120 -6.266 1.00 35.31 115 VAL A O 1
ATOM 771 N N . ALA A 1 137 ? -46.103 5.766 -5.329 1.00 35.51 116 ALA A N 1
ATOM 772 C CA . ALA A 1 137 ? -46.326 5.304 -3.976 1.00 35.09 116 ALA A CA 1
ATOM 773 C C . ALA A 1 137 ? -47.819 5.398 -3.633 1.00 35.91 116 ALA A C 1
ATOM 774 O O . ALA A 1 137 ? -48.368 4.510 -2.997 1.00 35.05 116 ALA A O 1
ATOM 776 N N . ALA A 1 138 ? -48.474 6.485 -4.046 1.00 37.18 117 ALA A N 1
ATOM 777 C CA . ALA A 1 138 ? -49.919 6.632 -3.796 1.00 38.02 117 ALA A CA 1
ATOM 778 C C . ALA A 1 138 ? -50.733 5.609 -4.581 1.00 37.46 117 ALA A C 1
ATOM 779 O O . ALA A 1 138 ? -51.754 5.133 -4.111 1.00 37.76 117 ALA A O 1
ATOM 781 N N . SER A 1 139 ? -50.299 5.244 -5.780 1.00 38.38 118 SER A N 1
ATOM 782 C CA . SER A 1 139 ? -51.146 4.306 -6.556 1.00 38.92 118 SER A CA 1
ATOM 783 C C . SER A 1 139 ? -50.941 2.873 -6.100 1.00 37.28 118 SER A C 1
ATOM 784 O O . SER A 1 139 ? -51.844 2.073 -6.234 1.00 38.85 118 SER A O 1
ATOM 787 N N . ILE A 1 140 ? -49.778 2.589 -5.503 1.00 36.49 119 ILE A N 1
ATOM 788 C CA . ILE A 1 140 ? -49.467 1.316 -4.831 1.00 34.97 119 ILE A CA 1
ATOM 789 C C . ILE A 1 140 ? -50.317 1.165 -3.575 1.00 36.00 119 ILE A C 1
ATOM 790 O O . ILE A 1 140 ? -50.971 0.110 -3.357 1.00 35.91 119 ILE A O 1
ATOM 795 N N . LEU A 1 141 ? -50.301 2.213 -2.750 1.00 36.22 120 LEU A N 1
ATOM 796 C CA . LEU A 1 141 ? -51.110 2.283 -1.569 1.00 37.56 120 LEU A CA 1
ATOM 797 C C . LEU A 1 141 ? -52.587 2.070 -1.917 1.00 39.35 120 LEU A C 1
ATOM 798 O O . LEU A 1 141 ? -53.289 1.294 -1.271 1.00 39.28 120 LEU A O 1
ATOM 803 N N . SER A 1 142 ? -53.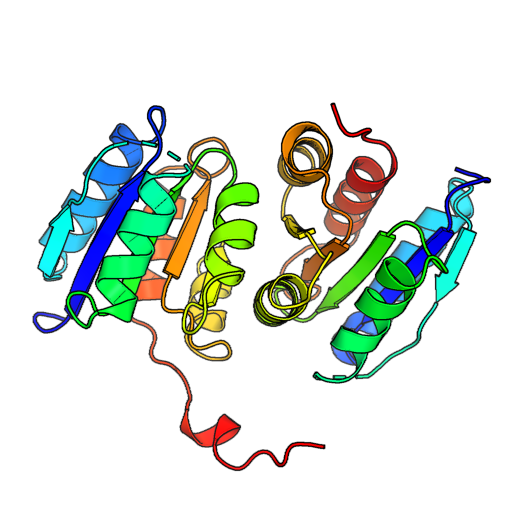086 2.831 -2.891 1.00 41.07 121 SER A N 1
ATOM 804 C CA . SER A 1 142 ? -54.508 2.730 -3.238 1.00 42.54 121 SER A CA 1
ATOM 805 C C . SER A 1 142 ? -54.893 1.300 -3.681 1.00 42.05 121 SER A C 1
ATOM 806 O O . SER A 1 142 ? -55.967 0.795 -3.336 1.00 43.56 121 SER A O 1
ATOM 809 N N . ARG A 1 143 ? -54.023 0.634 -4.431 1.00 40.65 122 ARG A N 1
ATOM 810 C CA . ARG A 1 143 ? -54.288 -0.757 -4.840 1.00 40.22 122 ARG A CA 1
ATOM 811 C C . ARG A 1 143 ? -54.149 -1.727 -3.655 1.00 39.47 122 ARG A C 1
ATOM 812 O O . ARG A 1 143 ? -54.952 -2.647 -3.498 1.00 39.65 122 ARG A O 1
ATOM 820 N N . PHE A 1 144 ? -53.170 -1.480 -2.790 1.00 38.36 123 PHE A N 1
ATOM 821 C CA . PHE A 1 144 ? -53.015 -2.261 -1.548 1.00 37.76 123 PHE A CA 1
ATOM 822 C C . PHE A 1 144 ? -54.301 -2.178 -0.677 1.00 39.31 123 PHE A C 1
ATOM 823 O O . PHE A 1 144 ? -54.761 -3.183 -0.119 1.00 39.09 123 PHE A O 1
ATOM 831 N N . LEU A 1 145 ? -54.901 -0.990 -0.578 1.00 40.99 124 LEU A N 1
ATOM 832 C CA . LEU A 1 145 ? -56.015 -0.800 0.369 1.00 42.37 124 LEU A CA 1
ATOM 833 C C . LEU A 1 145 ? -57.332 -1.342 -0.170 1.00 44.19 124 LEU A C 1
ATOM 834 O O . LEU A 1 145 ? -58.240 -1.676 0.603 1.00 45.56 124 LEU A O 1
ATOM 839 N N . SER A 1 146 ? -57.441 -1.444 -1.495 1.00 44.46 125 SER A N 1
ATOM 840 C CA . SER A 1 146 ? -58.715 -1.856 -2.092 1.00 46.44 125 SER A CA 1
ATOM 841 C C . SER A 1 146 ? -58.739 -3.303 -2.574 1.00 46.76 125 SER A C 1
ATOM 842 O O . SER A 1 146 ? -59.751 -3.751 -3.088 1.00 49.50 125 SER A O 1
ATOM 845 N N . THR A 1 147 ? -57.636 -4.037 -2.440 1.00 45.25 126 THR A N 1
ATOM 846 C CA . THR A 1 147 ? -57.593 -5.428 -2.880 1.00 44.30 126 THR A CA 1
ATOM 847 C C . THR A 1 147 ? -57.782 -6.309 -1.654 1.00 45.00 126 THR A C 1
ATOM 848 O O . THR A 1 147 ? -57.165 -6.068 -0.632 1.00 44.13 126 THR A O 1
ATOM 852 N N . ASN A 1 148 ? -58.667 -7.294 -1.751 1.00 47.54 127 ASN A N 1
ATOM 853 C CA . ASN A 1 148 ? -58.889 -8.282 -0.682 1.00 49.33 127 ASN A CA 1
ATOM 854 C C . ASN A 1 148 ? -58.056 -9.559 -0.853 1.00 49.24 127 ASN A C 1
ATOM 855 O O . ASN A 1 148 ? -57.751 -9.956 -1.973 1.00 48.17 127 ASN A O 1
ATOM 860 N N . PHE A 1 149 ? -57.676 -10.176 0.265 1.00 50.55 128 PHE A N 1
ATOM 861 C CA . PHE A 1 149 ? -57.036 -11.486 0.262 1.00 52.29 128 PHE A CA 1
ATOM 862 C C . PHE A 1 149 ? -57.990 -12.545 -0.339 1.00 56.81 128 PHE A C 1
ATOM 863 O O . PHE A 1 149 ? -59.190 -12.503 -0.104 1.00 57.35 128 PHE A O 1
ATOM 871 N N . GLU A 1 150 ? -57.446 -13.452 -1.155 1.00 43.61 129 GLU A N 1
ATOM 872 C CA . GLU A 1 150 ? -58.197 -14.634 -1.656 1.00 48.47 129 GLU A CA 1
ATOM 873 C C . GLU A 1 150 ? -58.027 -15.824 -0.684 1.00 50.07 129 GLU A C 1
ATOM 874 O O . GLU A 1 150 ? -57.412 -16.843 -1.017 1.00 51.22 129 GLU A O 1
ATOM 880 N N . GLY A 1 151 ? -58.558 -15.668 0.528 1.00 51.87 130 GLY A N 1
ATOM 881 C CA . GLY A 1 151 ? -58.475 -16.701 1.555 1.00 53.79 130 GLY A CA 1
ATOM 882 C C . GLY A 1 151 ? -58.974 -18.066 1.108 1.00 55.01 130 GLY A C 1
ATOM 883 O O . GLY A 1 151 ? -58.338 -19.078 1.407 1.00 54.36 130 GLY A O 1
ATOM 884 N N . GLY A 1 152 ? -60.099 -18.060 0.382 1.00 56.75 131 GLY A N 1
ATOM 885 C CA . GLY A 1 152 ? -60.783 -19.258 -0.155 1.00 59.53 131 GLY A CA 1
ATOM 886 C C . GLY A 1 152 ? -59.889 -20.286 -0.826 1.00 61.23 131 GLY A C 1
ATOM 887 O O . GLY A 1 152 ? -59.847 -21.422 -0.391 1.00 61.56 131 GLY A O 1
ATOM 888 N N . ARG A 1 153 ? -59.154 -19.885 -1.863 1.00 63.08 132 ARG A N 1
ATOM 889 C CA . ARG A 1 153 ? -58.271 -20.808 -2.590 1.00 64.92 132 ARG A CA 1
ATOM 890 C C . ARG A 1 153 ? -57.146 -21.371 -1.725 1.00 66.01 132 ARG A C 1
ATOM 891 O O . ARG A 1 153 ? -56.722 -22.502 -1.926 1.00 66.86 132 ARG A O 1
ATOM 893 N N . HIS A 1 154 ? -56.641 -20.577 -0.786 1.00 67.10 133 HIS A N 1
ATOM 894 C CA . HIS A 1 154 ? -55.523 -21.006 0.062 1.00 68.34 133 HIS A CA 1
ATOM 895 C C . HIS A 1 154 ? -56.033 -21.942 1.184 1.00 68.40 133 HIS A C 1
ATOM 896 O O . HIS A 1 154 ? -55.331 -22.890 1.598 1.00 67.90 133 HIS A O 1
ATOM 903 N N . ALA A 1 155 ? -57.248 -21.648 1.665 1.00 68.33 134 ALA A N 1
ATOM 904 C CA . ALA A 1 155 ? -57.882 -22.351 2.787 1.00 68.82 134 ALA A CA 1
ATOM 905 C C . ALA A 1 155 ? -57.755 -23.874 2.724 1.00 69.28 134 ALA A C 1
ATOM 906 O O . ALA A 1 155 ? -57.398 -24.504 3.716 1.00 69.31 134 ALA A O 1
ATOM 908 N N . ALA A 1 156 ? -58.035 -24.456 1.558 1.00 70.07 135 ALA A N 1
ATOM 909 C CA . ALA A 1 156 ? -58.061 -25.913 1.419 1.00 71.06 135 ALA A CA 1
ATOM 910 C C . ALA A 1 156 ? -56.748 -26.570 0.953 1.00 71.54 135 ALA A C 1
ATOM 911 O O . ALA A 1 156 ? -56.649 -27.807 0.956 1.00 72.00 135 ALA A O 1
ATOM 913 N N . ARG A 1 157 ? -55.751 -25.771 0.567 1.00 71.48 136 ARG A N 1
ATOM 914 C CA . ARG A 1 157 ? -54.430 -26.317 0.258 1.00 71.66 136 ARG A CA 1
ATOM 915 C C . ARG A 1 157 ? -53.955 -27.156 1.438 1.00 71.83 136 ARG A C 1
ATOM 916 O O . ARG A 1 157 ? -54.187 -26.788 2.587 1.00 71.22 136 ARG A O 1
ATOM 918 N N . ILE A 1 158 ? -53.322 -28.293 1.144 1.00 72.77 137 ILE A N 1
ATOM 919 C CA . ILE A 1 158 ? -52.876 -29.233 2.173 1.00 73.51 137 ILE A CA 1
ATOM 920 C C . ILE A 1 158 ? -51.374 -29.114 2.373 1.00 74.26 137 ILE A C 1
ATOM 921 O O . ILE A 1 158 ? -50.582 -29.369 1.453 1.00 73.99 137 ILE A O 1
ATOM 926 N N . ALA A 1 159 ? -51.005 -28.727 3.593 1.00 75.40 138 ALA A N 1
ATOM 927 C CA . ALA A 1 159 ? -49.609 -28.567 4.006 1.00 76.41 138 ALA A CA 1
ATOM 928 C C . ALA A 1 159 ? -48.917 -29.907 4.273 1.00 77.23 138 ALA A C 1
ATOM 929 O O . ALA A 1 159 ? -49.577 -30.902 4.626 1.00 77.39 138 ALA A O 1
ATOM 931 N N . LYS A 1 160 ? -47.585 -29.897 4.101 1.00 78.04 139 LYS A N 1
ATOM 932 C CA . LYS A 1 160 ? -46.683 -31.071 4.179 1.00 78.45 139 LYS A CA 1
ATOM 933 C C . LYS A 1 160 ? -46.637 -31.869 2.868 1.00 78.90 139 LYS A C 1
ATOM 934 O O . LYS A 1 160 ? -45.935 -31.492 1.915 1.00 79.06 139 LYS A O 1
ATOM 936 N N . PRO B 1 19 ? -14.936 -13.899 -5.929 1.00 71.92 -2 PRO B N 1
ATOM 937 C CA . PRO B 1 19 ? -16.136 -14.485 -6.548 1.00 71.26 -2 PRO B CA 1
ATOM 938 C C . PRO B 1 19 ? -15.987 -16.000 -6.693 1.00 70.76 -2 PRO B C 1
ATOM 939 O O . PRO B 1 19 ? -16.959 -16.750 -6.482 1.00 70.85 -2 PRO B O 1
ATOM 943 N N . GLY B 1 20 ? -14.772 -16.441 -7.041 1.00 69.74 -1 GLY B N 1
ATOM 944 C CA . GLY B 1 20 ? -14.410 -17.870 -7.047 1.00 67.80 -1 GLY B CA 1
ATOM 945 C C . GLY B 1 20 ? -14.541 -18.493 -5.658 1.00 66.55 -1 GLY B C 1
ATOM 946 O O . GLY B 1 20 ? -14.770 -19.704 -5.535 1.00 67.03 -1 GLY B O 1
ATOM 947 N N . SER B 1 21 ? -14.406 -17.663 -4.617 1.00 64.42 0 SER B N 1
ATOM 948 C CA . SER B 1 21 ? -14.671 -18.080 -3.221 1.00 62.57 0 SER B CA 1
ATOM 949 C C . SER B 1 21 ? -16.185 -18.281 -2.905 1.00 59.87 0 SER B C 1
ATOM 950 O O . SER B 1 21 ? -16.568 -19.287 -2.274 1.00 61.14 0 SER B O 1
ATOM 953 N N . MET B 1 22 ? -17.019 -17.346 -3.367 1.00 80.76 1 MET B N 1
ATOM 954 C CA . MET B 1 22 ? -18.439 -17.250 -2.994 1.00 74.28 1 MET B CA 1
ATOM 955 C C . MET B 1 22 ? -19.398 -18.299 -3.591 1.00 69.11 1 MET B C 1
ATOM 956 O O . MET B 1 22 ? -19.563 -18.386 -4.816 1.00 66.84 1 MET B O 1
ATOM 961 N N . LYS B 1 23 ? -20.056 -19.059 -2.713 1.00 64.95 2 LYS B N 1
ATOM 962 C CA . LYS B 1 23 ? -21.002 -20.089 -3.141 1.00 60.25 2 LYS B CA 1
ATOM 963 C C . LYS B 1 23 ? -22.394 -19.502 -3.143 1.00 56.31 2 LYS B C 1
ATOM 964 O O . LYS B 1 23 ? -22.870 -19.023 -2.111 1.00 56.53 2 LYS B O 1
ATOM 966 N N . VAL B 1 24 ? -23.030 -19.515 -4.316 1.00 51.56 3 VAL B N 1
ATOM 967 C CA . VAL B 1 24 ? -24.302 -18.836 -4.521 1.00 46.99 3 VAL B CA 1
ATOM 968 C C . VAL B 1 24 ? -25.392 -19.841 -4.863 1.00 45.01 3 VAL B C 1
ATOM 969 O O . VAL B 1 24 ? -25.325 -20.507 -5.901 1.00 44.60 3 VAL B O 1
ATOM 973 N N . ALA B 1 25 ? -26.402 -19.950 -3.995 1.00 42.78 4 ALA B N 1
ATOM 974 C CA . ALA B 1 25 ? -27.450 -20.934 -4.188 1.00 40.54 4 ALA B CA 1
ATOM 975 C C . ALA B 1 25 ? -28.609 -20.276 -4.916 1.00 38.46 4 ALA B C 1
ATOM 976 O O . ALA B 1 25 ? -28.88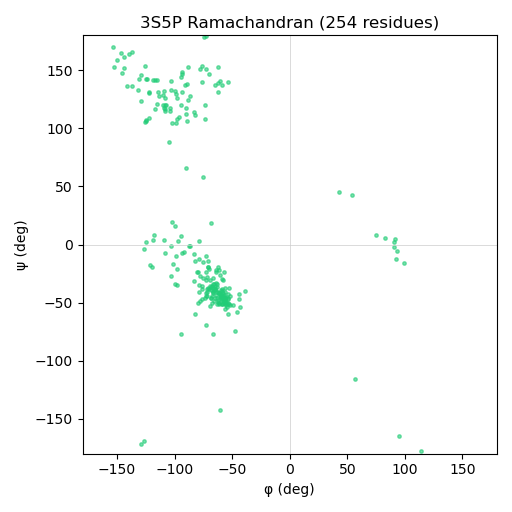9 -19.111 -4.660 1.00 38.49 4 ALA B O 1
ATOM 978 N N . PHE B 1 26 ? -29.282 -21.021 -5.798 1.00 36.25 5 PHE B N 1
ATOM 979 C CA . PHE B 1 26 ? -30.466 -20.533 -6.535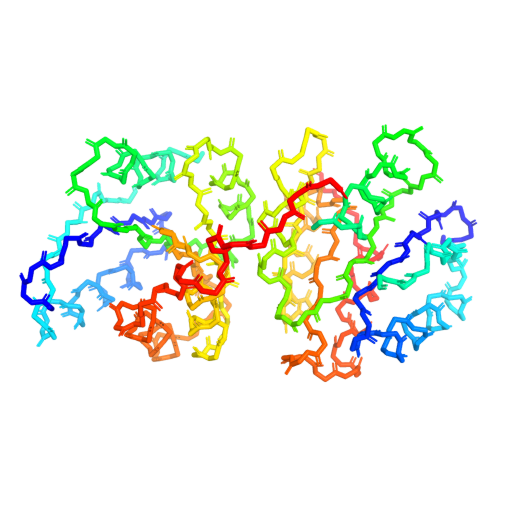 1.00 34.96 5 PHE B CA 1
ATOM 980 C C . PHE B 1 26 ? -31.622 -21.536 -6.412 1.00 35.16 5 PHE B C 1
ATOM 981 O O . PHE B 1 26 ? -31.414 -22.755 -6.393 1.00 34.84 5 PHE B O 1
ATOM 989 N N . ALA B 1 27 ? -32.843 -21.041 -6.369 1.00 34.58 6 ALA B N 1
ATOM 990 C CA . ALA B 1 27 ? -34.019 -21.929 -6.373 1.00 35.21 6 ALA B CA 1
ATOM 991 C C . ALA B 1 27 ? -35.126 -21.106 -6.988 1.00 34.81 6 ALA B C 1
ATOM 992 O O . ALA B 1 27 ? -35.091 -19.877 -6.915 1.00 34.92 6 ALA B O 1
ATOM 994 N N . SER B 1 28 ? -36.096 -21.753 -7.616 1.00 34.88 7 SER B N 1
ATOM 995 C CA . SER B 1 28 ? -37.183 -21.007 -8.224 1.00 35.28 7 SER B CA 1
ATOM 996 C C . SER B 1 28 ? -38.461 -21.817 -8.131 1.00 36.74 7 SER B C 1
ATOM 997 O O . SER B 1 28 ? -38.413 -23.012 -7.843 1.00 37.79 7 SER B O 1
ATOM 1000 N N . ASP B 1 29 ? -39.605 -21.168 -8.355 1.00 38.27 8 ASP B N 1
ATOM 1001 C CA . ASP B 1 29 ? -40.831 -21.900 -8.652 1.00 41.14 8 ASP B CA 1
ATOM 1002 C C . ASP B 1 29 ? -40.761 -22.429 -10.081 1.00 41.75 8 ASP B C 1
ATOM 1003 O O . ASP B 1 29 ? -39.771 -22.181 -10.801 1.00 41.50 8 ASP B O 1
ATOM 1008 N N . HIS B 1 30 ? -41.795 -23.149 -10.489 1.00 44.12 9 HIS B N 1
ATOM 1009 C CA . HIS B 1 30 ? -41.941 -23.659 -11.870 1.00 46.90 9 HIS B CA 1
ATOM 1010 C C . HIS B 1 30 ? -41.831 -22.556 -12.964 1.00 46.54 9 HIS B C 1
ATOM 1011 O O . HIS B 1 30 ? -41.026 -22.666 -13.912 1.00 47.45 9 HIS B O 1
ATOM 1018 N N . GLY B 1 31 ? -42.633 -21.501 -12.839 1.00 45.81 10 GLY B N 1
ATOM 1019 C CA . GLY B 1 31 ? -42.549 -20.376 -13.773 1.00 44.87 10 GLY B CA 1
ATOM 1020 C C . GLY B 1 31 ? -41.181 -19.720 -13.851 1.00 42.48 10 GLY B C 1
ATOM 1021 O O . GLY B 1 31 ? -40.840 -19.131 -14.870 1.00 43.21 10 GLY B O 1
ATOM 1022 N N . GLY B 1 32 ? -40.366 -19.844 -12.806 1.00 40.21 11 GLY B N 1
ATOM 1023 C CA . GLY B 1 32 ? -39.114 -19.098 -12.759 1.00 38.18 11 GLY B CA 1
ATOM 1024 C C . GLY B 1 32 ? -37.859 -19.820 -13.195 1.00 36.99 11 GLY B C 1
ATOM 1025 O O . GLY B 1 32 ? -36.765 -19.262 -13.157 1.00 36.76 11 GLY B O 1
ATOM 1026 N N . ARG B 1 33 ? -38.006 -21.046 -13.645 1.00 37.70 12 ARG B N 1
ATOM 1027 C CA . ARG B 1 33 ? -36.857 -21.877 -14.045 1.00 38.22 12 ARG B CA 1
ATOM 1028 C C . ARG B 1 33 ? -35.950 -21.238 -15.131 1.00 37.97 12 ARG B C 1
ATOM 1029 O O . ARG B 1 33 ? -34.737 -21.091 -14.950 1.00 37.25 12 ARG B O 1
ATOM 1037 N N . ASP B 1 34 ? -36.543 -20.863 -16.253 1.00 38.88 13 ASP B N 1
ATOM 1038 C CA . ASP B 1 34 ? -35.797 -20.200 -17.304 1.00 39.51 13 ASP B CA 1
ATOM 1039 C C . ASP B 1 34 ? -34.954 -19.025 -16.792 1.00 37.98 13 ASP B C 1
ATOM 1040 O O . ASP B 1 34 ? -33.772 -18.945 -17.091 1.00 38.08 13 ASP B O 1
ATOM 1045 N N . LEU B 1 35 ? -35.560 -18.105 -16.052 1.00 37.77 14 LEU B N 1
ATOM 1046 C CA . LEU B 1 35 ? -34.852 -16.908 -15.573 1.00 37.16 14 LEU B CA 1
ATOM 1047 C C . LEU B 1 35 ? -33.775 -17.310 -14.559 1.00 35.48 14 LEU B C 1
ATOM 1048 O O . LEU B 1 35 ? -32.676 -16.798 -14.584 1.00 35.87 14 LEU B O 1
ATOM 1053 N N . ARG B 1 36 ? -34.104 -18.236 -13.672 1.00 35.50 15 ARG B N 1
ATOM 1054 C CA . ARG B 1 36 ? -33.128 -18.784 -12.732 1.00 34.66 15 ARG B CA 1
ATOM 1055 C C . ARG B 1 36 ? -31.892 -19.310 -13.446 1.00 35.36 15 ARG B C 1
ATOM 1056 O O . ARG B 1 36 ? -30.758 -19.006 -13.051 1.00 34.69 15 ARG B O 1
ATOM 1064 N N . MET B 1 37 ? -32.089 -20.088 -14.505 1.00 36.17 16 MET B N 1
ATOM 1065 C CA . MET B 1 37 ? -30.936 -20.636 -15.203 1.00 37.82 16 MET B CA 1
ATOM 1066 C C . MET B 1 37 ? -30.121 -19.534 -15.909 1.00 38.69 16 MET B C 1
ATOM 1067 O O . MET B 1 37 ? -28.856 -19.579 -15.982 1.00 39.25 16 MET B O 1
ATOM 1072 N N . PHE B 1 38 ? -30.837 -18.537 -16.418 1.00 38.37 17 PHE B N 1
ATOM 1073 C CA . PHE B 1 38 ? -30.187 -17.403 -17.050 1.00 38.46 17 PHE B CA 1
ATOM 1074 C C . PHE B 1 38 ? -29.294 -16.719 -15.996 1.00 37.99 17 PHE B C 1
ATOM 1075 O O . PHE B 1 38 ? -28.116 -16.442 -16.235 1.00 38.86 17 PHE B O 1
ATOM 1083 N N . LEU B 1 39 ? -29.836 -16.526 -14.803 1.00 36.85 18 LEU B N 1
ATOM 1084 C CA . LEU B 1 39 ? -29.111 -15.856 -13.744 1.00 36.36 18 LEU B CA 1
ATOM 1085 C C . LEU B 1 39 ? -27.911 -16.686 -13.261 1.00 36.69 18 LEU B C 1
ATOM 1086 O O . LEU B 1 39 ? -26.842 -16.146 -12.988 1.00 37.98 18 LEU B O 1
ATOM 1091 N N . GLN B 1 40 ? -28.093 -17.993 -13.141 1.00 36.87 19 GLN B N 1
ATOM 1092 C CA . GLN B 1 40 ? -26.988 -18.917 -12.832 1.00 37.82 19 GLN B CA 1
ATOM 1093 C C . GLN B 1 40 ? -25.845 -18.810 -13.827 1.00 39.75 19 GLN B C 1
ATOM 1094 O O . GLN B 1 40 ? -24.662 -18.871 -13.431 1.00 42.31 19 GLN B O 1
ATOM 1100 N N . GLN B 1 41 ? -26.181 -18.681 -15.103 1.00 39.79 20 GLN B N 1
ATOM 1101 C CA . GLN B 1 41 ? -25.172 -18.613 -16.140 1.00 42.04 20 GLN B CA 1
ATOM 1102 C C . GLN B 1 41 ? -24.429 -17.282 -16.117 1.00 41.98 20 GLN B C 1
ATOM 1103 O O . GLN B 1 41 ? -23.257 -17.278 -16.324 1.00 42.64 20 GLN B O 1
ATOM 1109 N N . ARG B 1 42 ? -25.123 -16.165 -15.895 1.00 41.76 21 ARG B N 1
ATOM 1110 C CA . ARG B 1 42 ? -24.456 -14.905 -15.593 1.00 42.41 21 ARG B CA 1
ATOM 1111 C C . ARG B 1 42 ? -23.606 -15.015 -14.318 1.00 42.19 21 ARG B C 1
ATOM 1112 O O . ARG B 1 42 ? -22.512 -14.501 -14.271 1.00 43.59 21 ARG B O 1
ATOM 1120 N N . ALA B 1 43 ? -24.097 -15.658 -13.270 1.00 48.10 22 ALA B N 1
ATOM 1121 C CA . ALA B 1 43 ? -23.251 -15.808 -12.093 1.00 49.14 22 ALA B CA 1
ATOM 1122 C C . ALA B 1 43 ? -21.973 -16.641 -12.413 1.00 51.55 22 ALA B C 1
ATOM 1123 O O . ALA B 1 43 ? -20.857 -16.205 -12.105 1.00 53.51 22 ALA B O 1
ATOM 1125 N N . SER B 1 44 ? -22.117 -17.787 -13.087 1.00 52.02 23 SER B N 1
ATOM 1126 C CA . SER B 1 44 ? -20.937 -18.613 -13.453 1.00 55.03 23 SER B CA 1
ATOM 1127 C C . SER B 1 44 ? -19.951 -17.870 -14.311 1.00 57.75 23 SER B C 1
ATOM 1128 O O . SER B 1 44 ? -18.739 -18.045 -14.159 1.00 60.55 23 SER B O 1
ATOM 1131 N N . ALA B 1 45 ? -20.471 -17.085 -15.252 1.00 57.95 24 ALA B N 1
ATOM 1132 C CA . ALA B 1 45 ? -19.629 -16.378 -16.219 1.00 61.66 24 ALA B CA 1
ATOM 1133 C C . ALA B 1 45 ? -18.837 -15.246 -15.547 1.00 64.30 24 ALA B C 1
ATOM 1134 O O . ALA B 1 45 ? -17.819 -14.820 -16.078 1.00 68.12 24 ALA B O 1
ATOM 1136 N N . HIS B 1 46 ? -19.297 -14.780 -14.383 1.00 62.65 25 HIS B N 1
ATOM 1137 C CA . HIS B 1 46 ? -18.532 -13.802 -13.607 1.00 66.02 25 HIS B CA 1
ATOM 1138 C C . HIS B 1 46 ? -17.722 -14.400 -12.449 1.00 66.49 25 HIS B C 1
ATOM 1139 O O . HIS B 1 46 ? -17.259 -13.679 -11.554 1.00 67.85 25 HIS B O 1
ATOM 1146 N N . GLY B 1 47 ? -17.550 -15.725 -12.493 1.00 65.51 26 GLY B N 1
ATOM 1147 C CA . GLY B 1 47 ? -16.712 -16.448 -11.544 1.00 66.52 26 GLY B CA 1
ATOM 1148 C C . GLY B 1 47 ? -17.375 -17.037 -10.308 1.00 63.46 26 GLY B C 1
ATOM 1149 O O . GLY B 1 47 ? -16.733 -17.740 -9.546 1.00 65.29 26 GLY B O 1
ATOM 1150 N N . TYR B 1 48 ? -18.654 -16.781 -10.091 1.00 59.43 27 TYR B N 1
ATOM 1151 C CA . TYR B 1 48 ? -19.307 -17.342 -8.906 1.00 57.42 27 TYR B CA 1
ATOM 1152 C C . TYR B 1 48 ? -19.505 -18.868 -8.969 1.00 56.96 27 TYR B C 1
ATOM 1153 O O . TYR B 1 48 ? -19.701 -19.461 -10.051 1.00 56.78 27 TYR B O 1
ATOM 1162 N N . GLU B 1 49 ? -19.415 -19.496 -7.802 1.00 56.78 28 GLU B N 1
ATOM 1163 C CA . GLU B 1 49 ? -19.725 -20.911 -7.659 1.00 56.47 28 GLU B CA 1
ATOM 1164 C C . GLU B 1 49 ? -21.240 -21.082 -7.525 1.00 52.51 28 GLU B C 1
ATOM 1165 O O . GLU B 1 49 ? -21.838 -20.680 -6.514 1.00 51.45 28 GLU B O 1
ATOM 1171 N N . VAL B 1 50 ? -21.853 -21.679 -8.545 1.00 50.73 29 VAL B N 1
ATOM 1172 C CA . VAL B 1 50 ? -23.305 -21.870 -8.561 1.00 48.23 29 VAL B CA 1
ATOM 1173 C C . VAL B 1 50 ? -23.783 -23.177 -7.912 1.00 48.47 29 VAL B C 1
ATOM 1174 O O . VAL B 1 50 ? -23.342 -24.274 -8.278 1.00 50.07 29 VAL B O 1
ATOM 1178 N N . MET B 1 51 ? -24.672 -23.044 -6.930 1.00 47.28 30 MET B N 1
ATOM 1179 C CA . MET B 1 51 ? -25.401 -24.178 -6.365 1.00 48.07 30 MET B CA 1
ATOM 1180 C C . MET B 1 51 ? -26.868 -24.179 -6.871 1.00 46.53 30 MET B C 1
ATOM 1181 O O . MET B 1 51 ? -27.754 -23.623 -6.226 1.00 45.48 30 MET B O 1
ATOM 1186 N N . ASP B 1 52 ? -27.128 -24.813 -8.012 1.00 45.80 31 ASP B N 1
ATOM 1187 C CA . ASP B 1 52 ? -28.493 -24.892 -8.525 1.00 43.97 31 ASP B CA 1
ATOM 1188 C C . ASP B 1 52 ? -29.292 -25.881 -7.684 1.00 45.63 31 ASP B C 1
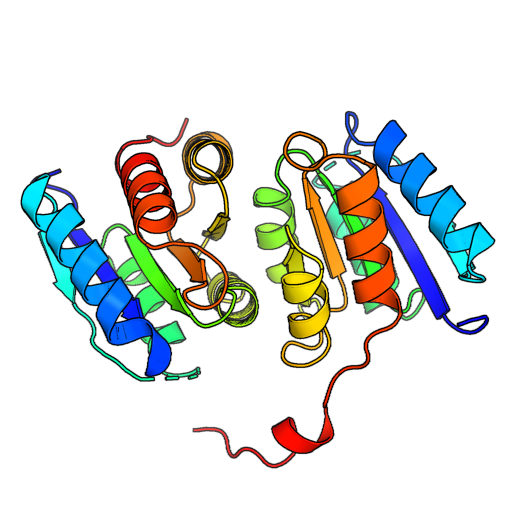ATOM 1189 O O . ASP B 1 52 ? -29.094 -27.102 -7.787 1.00 48.31 31 ASP B O 1
ATOM 1194 N N . LEU B 1 53 ? -30.210 -25.356 -6.873 1.00 44.15 32 LEU B N 1
ATOM 1195 C CA . LEU B 1 53 ? -31.040 -26.164 -5.972 1.00 45.82 32 LEU B CA 1
ATOM 1196 C C . LEU B 1 53 ? -32.325 -26.687 -6.609 1.00 46.56 32 LEU B C 1
ATOM 1197 O O . LEU B 1 53 ? -33.077 -27.413 -5.981 1.00 48.77 32 LEU B O 1
ATOM 1202 N N . GLY B 1 54 ? -32.564 -26.345 -7.870 1.00 44.97 33 GLY B N 1
ATOM 1203 C CA . GLY B 1 54 ? -33.679 -26.937 -8.607 1.00 46.97 33 GLY B CA 1
ATOM 1204 C C . GLY B 1 54 ? -34.969 -26.130 -8.592 1.00 47.36 33 GLY B C 1
ATOM 1205 O O . GLY B 1 54 ? -34.982 -24.958 -8.208 1.00 45.33 33 GLY B O 1
ATOM 1206 N N . THR B 1 55 ? -36.057 -26.793 -8.971 1.00 50.49 34 THR B N 1
ATOM 1207 C CA . THR B 1 55 ? -37.316 -26.158 -9.345 1.00 51.44 34 THR B CA 1
ATOM 1208 C C . THR B 1 55 ? -38.476 -26.785 -8.577 1.00 55.67 34 THR B C 1
ATOM 1209 O O . THR B 1 55 ? -38.674 -27.988 -8.658 1.00 58.80 34 THR B O 1
ATOM 1213 N N . GLU B 1 56 ? -39.248 -25.976 -7.842 1.00 56.74 35 GLU B N 1
ATOM 1214 C CA . GLU B 1 56 ? -40.511 -26.467 -7.253 1.00 61.69 35 GLU B CA 1
ATOM 1215 C C . GLU B 1 56 ? -41.478 -26.929 -8.338 1.00 65.12 35 GLU B C 1
ATOM 1216 O O . GLU B 1 56 ? -41.750 -28.134 -8.496 1.00 69.50 35 GLU B O 1
ATOM 1218 N N . PRO B 1 64 ? -42.984 -22.030 0.417 1.00 90.81 43 PRO B N 1
ATOM 1219 C CA . PRO B 1 64 ? -43.119 -23.462 0.675 1.00 94.01 43 PRO B CA 1
ATOM 1220 C C . PRO B 1 64 ? -41.877 -24.288 0.277 1.00 91.52 43 PRO B C 1
ATOM 1221 O O . PRO B 1 64 ? -40.817 -24.109 0.889 1.00 89.04 43 PRO B O 1
ATOM 1225 N N . ASP B 1 65 ? -42.003 -25.188 -0.709 1.00 92.37 44 ASP B N 1
ATOM 1226 C CA . ASP B 1 65 ? -40.914 -26.109 -1.086 1.00 90.49 44 ASP B CA 1
ATOM 1227 C C . ASP B 1 65 ? -39.553 -25.393 -1.249 1.00 84.70 44 ASP B C 1
ATOM 1228 O O . ASP B 1 65 ? -38.685 -25.484 -0.370 1.00 84.76 44 ASP B O 1
ATOM 1230 N N . PHE B 1 66 ? -39.376 -24.654 -2.343 1.00 79.99 45 PHE B N 1
ATOM 1231 C CA . PHE B 1 66 ? -38.087 -24.020 -2.637 1.00 74.26 45 PHE B CA 1
ATOM 1232 C C . PHE B 1 66 ? -37.714 -22.864 -1.659 1.00 71.71 45 PHE B C 1
ATOM 1233 O O . PHE B 1 66 ? -36.817 -22.055 -1.943 1.00 68.09 45 PHE B O 1
ATOM 1241 N N . ALA B 1 67 ? -38.370 -22.835 -0.492 1.00 73.06 46 ALA B N 1
ATOM 1242 C CA . ALA B 1 67 ? -38.222 -21.754 0.485 1.00 70.97 46 ALA B CA 1
ATOM 1243 C C . ALA B 1 67 ? -37.186 -22.086 1.547 1.00 70.61 46 ALA B C 1
ATOM 1244 O O . ALA B 1 67 ? -36.073 -21.538 1.551 1.00 67.74 46 ALA B O 1
ATOM 1246 N N . LYS B 1 68 ? -37.608 -22.946 2.480 1.00 73.29 47 LYS B N 1
ATOM 1247 C CA . LYS B 1 68 ? -36.737 -23.678 3.386 1.00 73.65 47 LYS B CA 1
ATOM 1248 C C . LYS B 1 68 ? -35.465 -24.147 2.676 1.00 70.56 47 LYS B C 1
ATOM 1249 O O . LYS B 1 68 ? -34.381 -24.069 3.247 1.00 70.04 47 LYS B O 1
ATOM 1251 N N . ILE B 1 69 ? -35.601 -24.596 1.426 1.00 67.78 48 ILE B N 1
ATOM 1252 C CA . ILE B 1 69 ? -34.486 -25.209 0.706 1.00 65.44 48 ILE B CA 1
ATOM 1253 C C . ILE B 1 69 ? -33.368 -24.212 0.368 1.00 60.52 48 ILE B C 1
ATOM 1254 O O . ILE B 1 69 ? -32.198 -24.490 0.612 1.00 60.10 48 ILE B O 1
ATOM 1259 N N . GLY B 1 70 ? -33.730 -23.039 -0.136 1.00 56.69 49 GLY B N 1
ATOM 1260 C CA . GLY B 1 70 ? -32.742 -22.015 -0.435 1.00 53.39 49 GLY B CA 1
ATOM 1261 C C . GLY B 1 70 ? -32.126 -21.456 0.834 1.00 54.48 49 GLY B C 1
ATOM 1262 O O . GLY B 1 70 ? -30.892 -21.316 0.940 1.00 53.85 49 GLY B O 1
ATOM 1263 N N . CYS B 1 71 ? -32.988 -21.159 1.805 1.00 55.34 50 CYS B N 1
ATOM 1264 C CA . CYS B 1 71 ? -32.558 -20.585 3.070 1.00 56.84 50 CYS B CA 1
ATOM 1265 C C . CYS B 1 71 ? -31.715 -21.538 3.922 1.00 60.03 50 CYS B C 1
ATOM 1266 O O . CYS B 1 71 ? -30.872 -21.095 4.701 1.00 61.31 50 CYS B O 1
ATOM 1269 N N . GLU B 1 72 ? -31.931 -22.838 3.782 1.00 62.18 51 GLU B N 1
ATOM 1270 C CA . GLU B 1 72 ? -31.198 -23.789 4.624 1.00 66.24 51 GLU B CA 1
ATOM 1271 C C . GLU B 1 72 ? -29.768 -24.014 4.152 1.00 64.90 51 GLU B C 1
ATOM 1272 O O . GLU B 1 72 ? -28.885 -24.315 4.958 1.00 67.63 51 GLU B O 1
ATOM 1278 N N . ALA B 1 73 ? -29.552 -23.834 2.855 1.00 60.91 52 ALA B N 1
ATOM 1279 C CA . ALA B 1 73 ? -28.209 -23.830 2.289 1.00 59.56 52 ALA B CA 1
ATOM 1280 C C . ALA B 1 73 ? -27.380 -22.721 2.944 1.00 58.29 52 ALA B C 1
ATOM 1281 O O . ALA B 1 73 ? -26.190 -22.913 3.204 1.00 59.68 52 ALA B O 1
ATOM 1283 N N . VAL B 1 74 ? -28.017 -21.574 3.212 1.00 55.62 53 VAL B N 1
ATOM 1284 C CA . VAL B 1 74 ? -27.344 -20.419 3.817 1.00 54.69 53 VAL B CA 1
ATOM 1285 C C . VAL B 1 74 ? -27.105 -20.600 5.318 1.00 58.59 53 VAL B C 1
ATOM 1286 O O . VAL B 1 74 ? -26.010 -20.312 5.811 1.00 60.84 53 VAL B O 1
ATOM 1290 N N . THR B 1 75 ? -28.123 -21.049 6.050 1.00 59.76 54 THR B N 1
ATOM 1291 C CA . THR B 1 75 ? -28.028 -21.080 7.495 1.00 63.79 54 THR B CA 1
ATOM 1292 C C . THR B 1 75 ? -27.091 -22.184 7.997 1.00 68.24 54 THR B C 1
ATOM 1293 O O . THR B 1 75 ? -26.440 -22.013 9.026 1.00 70.75 54 THR B O 1
ATOM 1297 N N . SER B 1 76 ? -27.012 -23.277 7.228 1.00 68.85 55 SER B N 1
ATOM 1298 C CA . SER B 1 76 ? -26.159 -24.428 7.517 1.00 73.84 55 SER B CA 1
ATOM 1299 C C . SER B 1 76 ? -24.727 -24.281 6.977 1.00 73.85 55 SER B C 1
ATOM 1300 O O . SER B 1 76 ? -23.873 -25.175 7.168 1.00 77.92 55 SER B O 1
ATOM 1303 N N . GLY B 1 77 ? -24.473 -23.159 6.310 1.00 69.86 56 GLY B N 1
ATOM 1304 C CA . GLY B 1 77 ? -23.117 -22.752 5.982 1.00 70.81 56 GLY B CA 1
ATOM 1305 C C . GLY B 1 77 ? -22.657 -23.263 4.645 1.00 69.72 56 GLY B C 1
ATOM 1306 O O . GLY B 1 77 ? -21.548 -22.958 4.215 1.00 70.70 56 GLY B O 1
ATOM 1307 N N . ARG B 1 78 ? -23.520 -24.032 3.982 1.00 68.47 57 ARG B N 1
ATOM 1308 C CA . ARG B 1 78 ? -23.230 -24.616 2.674 1.00 66.97 57 ARG B CA 1
ATOM 1309 C C . ARG B 1 78 ? -23.198 -23.604 1.537 1.00 61.92 57 ARG B C 1
ATOM 1310 O O . ARG B 1 78 ? -22.660 -23.891 0.488 1.00 61.74 57 ARG B O 1
ATOM 1318 N N . ALA B 1 79 ? -23.793 -22.436 1.726 1.00 58.71 58 ALA B N 1
ATOM 1319 C CA . ALA B 1 79 ? -23.817 -21.394 0.683 1.00 54.40 58 ALA B CA 1
ATOM 1320 C C . ALA B 1 79 ? -23.756 -20.037 1.336 1.00 53.33 58 ALA B C 1
ATOM 1321 O O . ALA B 1 79 ? -24.259 -19.863 2.441 1.00 53.59 58 ALA B O 1
ATOM 1323 N N . ASP B 1 80 ? -23.132 -19.079 0.659 1.00 49.81 59 ASP B N 1
ATOM 1324 C CA . ASP B 1 80 ? -22.974 -17.756 1.249 1.00 50.79 59 ASP B CA 1
ATOM 1325 C C . ASP B 1 80 ? -24.253 -16.942 1.145 1.00 49.16 59 ASP B C 1
ATOM 1326 O O . ASP B 1 80 ? -24.614 -16.247 2.092 1.00 49.67 59 ASP B O 1
ATOM 1331 N N . CYS B 1 81 ? -24.937 -17.020 0.002 1.00 47.70 60 CYS B N 1
ATOM 1332 C CA . CYS B 1 81 ? -26.278 -16.446 -0.130 1.00 45.97 60 CYS B CA 1
ATOM 1333 C C . CYS B 1 81 ? -27.143 -17.310 -1.028 1.00 45.76 60 CYS B C 1
ATOM 1334 O O . CYS B 1 81 ? -26.617 -18.147 -1.821 1.00 47.68 60 CYS B O 1
ATOM 1337 N N . CYS B 1 82 ? -28.455 -17.121 -0.927 1.00 43.64 61 CYS B N 1
ATOM 1338 C CA . CYS B 1 82 ? -29.369 -17.750 -1.858 1.00 43.10 61 CYS B CA 1
ATOM 1339 C C . CYS B 1 82 ? -30.161 -16.722 -2.654 1.00 41.42 61 CYS B C 1
ATOM 1340 O O . CYS B 1 82 ? -30.545 -15.674 -2.123 1.00 40.34 61 CYS B O 1
ATOM 1343 N N . ILE B 1 83 ? -30.372 -17.025 -3.933 1.00 40.40 62 ILE B N 1
ATOM 1344 C CA . ILE B 1 83 ? -31.135 -16.178 -4.841 1.00 38.86 62 ILE B CA 1
ATOM 1345 C C . ILE B 1 83 ? -32.455 -16.900 -5.111 1.00 39.91 62 ILE B C 1
ATOM 1346 O O . ILE B 1 83 ? -32.459 -17.987 -5.706 1.00 40.11 62 ILE B O 1
ATOM 1351 N N . LEU B 1 84 ? -33.570 -16.317 -4.683 1.00 39.31 63 LEU B N 1
ATOM 1352 C CA . LEU B 1 84 ? -34.868 -16.995 -4.818 1.00 39.76 63 LEU B CA 1
ATOM 1353 C C . LEU B 1 84 ? -35.722 -16.341 -5.924 1.00 39.95 63 LEU B C 1
ATOM 1354 O O . LEU B 1 84 ? -36.036 -15.146 -5.866 1.00 39.31 63 LEU B O 1
ATOM 1359 N N . VAL B 1 85 ? -36.089 -17.119 -6.937 1.00 41.20 64 VAL B N 1
ATOM 1360 C CA . VAL B 1 85 ? -36.829 -16.588 -8.093 1.00 41.04 64 VAL B CA 1
ATOM 1361 C C . VAL B 1 85 ? -38.283 -17.079 -8.077 1.00 42.39 64 VAL B C 1
ATOM 1362 O O . VAL B 1 85 ? -38.553 -18.285 -8.248 1.00 41.53 64 VAL B O 1
ATOM 1366 N N . CYS B 1 86 ? -39.184 -16.105 -7.952 1.00 42.80 65 CYS B N 1
ATOM 1367 C CA . CYS B 1 86 ? -40.584 -16.294 -7.589 1.00 45.88 65 CYS B CA 1
ATOM 1368 C C . CYS B 1 86 ? -41.517 -15.591 -8.579 1.00 44.48 65 CYS B C 1
ATOM 1369 O O . CYS B 1 86 ? -41.077 -15.089 -9.634 1.00 45.56 65 CYS B O 1
ATOM 1372 N N . GLY B 1 87 ? -42.801 -15.552 -8.259 1.00 42.64 66 GLY B N 1
ATOM 1373 C CA . GLY B 1 87 ? -43.752 -14.795 -9.072 1.00 40.88 66 GLY B CA 1
ATOM 1374 C C . GLY B 1 87 ? -43.447 -13.310 -8.964 1.00 38.97 66 GLY B C 1
ATOM 1375 O O . GLY B 1 87 ? -42.838 -12.753 -9.872 1.00 38.51 66 GLY B O 1
ATOM 1376 N N . THR B 1 88 ? -43.830 -12.694 -7.842 1.00 37.36 67 THR B N 1
ATOM 1377 C CA . THR B 1 88 ? -43.505 -11.280 -7.570 1.00 36.56 67 THR B CA 1
ATOM 1378 C C . THR B 1 88 ? -42.333 -11.137 -6.593 1.00 35.86 67 THR B C 1
ATOM 1379 O O . THR B 1 88 ? -41.727 -10.061 -6.491 1.00 36.07 67 THR B O 1
ATOM 1383 N N . GLY B 1 89 ? -42.018 -12.208 -5.876 1.00 35.06 68 GLY B N 1
ATOM 1384 C CA . GLY B 1 89 ? -40.969 -12.189 -4.851 1.00 34.51 68 GLY B CA 1
ATOM 1385 C C . GLY B 1 89 ? -41.542 -11.871 -3.481 1.00 34.30 68 GLY B C 1
ATOM 1386 O O . GLY B 1 89 ? -40.885 -12.053 -2.463 1.00 35.54 68 GLY B O 1
ATOM 1387 N N . ILE B 1 90 ? -42.784 -11.426 -3.427 1.00 34.30 69 ILE B N 1
ATOM 1388 C CA . ILE B 1 90 ? -43.314 -10.913 -2.156 1.00 35.19 69 ILE B CA 1
ATOM 1389 C C . ILE B 1 90 ? -43.599 -12.012 -1.160 1.00 35.61 69 ILE B C 1
ATOM 1390 O O . ILE B 1 90 ? -43.247 -11.883 0.015 1.00 35.55 69 ILE B O 1
ATOM 1395 N N . GLY B 1 91 ? -44.257 -13.074 -1.637 1.00 36.14 70 GLY B N 1
ATOM 1396 C CA . GLY B 1 91 ? -44.630 -14.214 -0.791 1.00 37.41 70 GLY B CA 1
ATOM 1397 C C . GLY B 1 91 ? -43.386 -14.883 -0.251 1.00 37.69 70 GLY B C 1
ATOM 1398 O O . GLY B 1 91 ? -43.333 -15.243 0.932 1.00 38.27 70 GLY B O 1
ATOM 1399 N N . ILE B 1 92 ? -42.374 -15.000 -1.115 1.00 36.78 71 ILE B N 1
ATOM 1400 C CA . ILE B 1 92 ? -41.105 -15.656 -0.782 1.00 37.21 71 ILE B CA 1
ATOM 1401 C C . ILE B 1 92 ? -40.272 -14.802 0.156 1.00 36.80 71 ILE B C 1
ATOM 1402 O O . ILE B 1 92 ? -39.668 -15.321 1.084 1.00 37.33 71 ILE B O 1
ATOM 1404 N N . SER B 1 93 ? -40.233 -13.497 -0.088 1.00 36.31 72 SER B N 1
ATOM 1405 C CA . SER B 1 93 ? -39.539 -12.609 0.822 1.00 36.97 72 SER B CA 1
ATOM 1406 C C . SER B 1 93 ? -40.159 -12.658 2.212 1.00 37.24 72 SER B C 1
ATOM 1407 O O . SER B 1 93 ? -39.446 -12.680 3.224 1.00 38.71 72 SER B O 1
ATOM 1410 N N . ILE B 1 94 ? -41.481 -12.689 2.277 1.00 36.98 73 ILE B N 1
ATOM 1411 C CA . ILE B 1 94 ? -42.144 -12.822 3.569 1.00 36.39 73 ILE B CA 1
ATOM 1412 C C . ILE B 1 94 ? -41.726 -14.111 4.288 1.00 37.07 73 ILE B C 1
ATOM 1413 O O . ILE B 1 94 ? -41.324 -14.076 5.453 1.00 37.14 73 ILE B O 1
ATOM 1418 N N . ALA B 1 95 ? -41.821 -15.242 3.587 1.00 36.68 74 ALA B N 1
ATOM 1419 C CA . ALA B 1 95 ? -41.463 -16.540 4.150 1.00 37.46 74 ALA B CA 1
ATOM 1420 C C . ALA B 1 95 ? -39.982 -16.688 4.522 1.00 37.69 74 ALA B C 1
ATOM 1421 O O . ALA B 1 95 ? -39.647 -17.266 5.554 1.00 38.55 74 ALA B O 1
ATOM 1423 N N . ALA B 1 96 ? -39.104 -16.224 3.640 1.00 37.68 75 ALA B N 1
ATOM 1424 C CA . ALA B 1 96 ? -37.664 -16.281 3.856 1.00 38.21 75 ALA B CA 1
ATOM 1425 C C . ALA B 1 96 ? -37.313 -15.519 5.140 1.00 38.92 75 ALA B C 1
ATOM 1426 O O . ALA B 1 96 ? -36.673 -16.075 6.047 1.00 39.96 75 ALA B O 1
ATOM 1428 N N . ASN B 1 97 ? -37.791 -14.280 5.238 1.00 38.57 76 ASN B N 1
ATOM 1429 C CA . ASN B 1 97 ? -37.574 -13.460 6.439 1.00 39.98 76 ASN B CA 1
ATOM 1430 C C . ASN B 1 97 ? -38.167 -14.032 7.725 1.00 41.27 76 ASN B C 1
ATOM 1431 O O . ASN B 1 97 ? -37.730 -13.678 8.822 1.00 40.94 76 ASN B O 1
ATOM 1436 N N . LYS B 1 98 ? -39.162 -14.911 7.597 1.00 41.79 77 LYS B N 1
ATOM 1437 C CA . LYS B 1 98 ? -39.722 -15.530 8.794 1.00 43.80 77 LYS B CA 1
ATOM 1438 C C . LYS B 1 98 ? -38.835 -16.667 9.316 1.00 45.40 77 LYS B C 1
ATOM 1439 O O . LYS B 1 98 ? -39.174 -17.331 10.281 1.00 46.69 77 LYS B O 1
ATOM 1445 N N . MET B 1 99 ? -37.691 -16.879 8.668 1.00 45.88 78 MET B N 1
ATOM 1446 C CA . MET B 1 99 ? -36.735 -17.895 9.104 1.00 47.09 78 MET B CA 1
ATOM 1447 C C . MET B 1 99 ? -35.553 -17.282 9.815 1.00 46.87 78 MET B C 1
ATOM 1448 O O . MET B 1 99 ? -35.060 -16.230 9.407 1.00 45.96 78 MET B O 1
ATOM 1453 N N . LYS B 1 100 ? -35.109 -17.961 10.865 1.00 47.55 79 LYS B N 1
ATOM 1454 C CA . LYS B 1 100 ? -34.023 -17.501 11.703 1.00 48.79 79 LYS B CA 1
ATOM 1455 C C . LYS B 1 100 ? -32.740 -17.392 10.912 1.00 48.89 79 LYS B C 1
ATOM 1456 O O . LYS B 1 100 ? -32.368 -18.314 10.188 1.00 49.35 79 LYS B O 1
ATOM 1458 N N . GLY B 1 101 ? -32.063 -16.260 11.033 1.00 48.87 80 GLY B N 1
ATOM 1459 C CA . GLY B 1 101 ? -30.752 -16.087 10.359 1.00 50.10 80 GLY B CA 1
ATOM 1460 C C . GLY B 1 101 ? -30.801 -15.681 8.888 1.00 48.58 80 GLY B C 1
ATOM 1461 O O . GLY B 1 101 ? -29.762 -15.616 8.218 1.00 49.33 80 GLY B O 1
ATOM 1462 N N . ILE B 1 102 ? -32.007 -15.411 8.388 1.00 47.14 81 ILE B N 1
ATOM 1463 C CA . ILE B 1 102 ? -32.204 -14.993 7.010 1.00 45.27 81 ILE B CA 1
ATOM 1464 C C . ILE B 1 102 ? -32.594 -13.526 7.010 1.00 44.70 81 ILE B C 1
ATOM 1465 O O . ILE B 1 102 ? -33.457 -13.089 7.795 1.00 44.31 81 ILE B O 1
ATOM 1470 N N . ARG B 1 103 ? -31.927 -12.764 6.148 1.00 43.81 82 ARG B N 1
ATOM 1471 C CA . ARG B 1 103 ? -32.313 -11.387 5.859 1.00 42.69 82 ARG B CA 1
ATOM 1472 C C . ARG B 1 103 ? -32.488 -11.314 4.348 1.00 41.25 82 ARG B C 1
ATOM 1473 O O . ARG B 1 103 ? -31.520 -11.382 3.594 1.00 41.48 82 ARG B O 1
ATOM 1481 N N . CYS B 1 104 ? -33.749 -11.236 3.926 1.00 39.74 83 CYS B N 1
ATOM 1482 C CA . CYS B 1 104 ? -34.131 -11.356 2.539 1.00 38.99 83 CYS B CA 1
ATOM 1483 C C . CYS B 1 104 ? -34.564 -10.021 1.983 1.00 38.84 83 CYS B C 1
ATOM 1484 O O . CYS B 1 104 ? -35.524 -9.413 2.446 1.00 39.30 83 CYS B O 1
ATOM 1487 N N . ALA B 1 105 ? -33.855 -9.589 0.958 1.00 38.83 84 ALA B N 1
ATOM 1488 C CA . ALA B 1 105 ? -34.149 -8.360 0.296 1.00 39.02 84 ALA B CA 1
ATOM 1489 C C . ALA B 1 105 ? -34.953 -8.638 -0.961 1.00 38.25 84 ALA B C 1
ATOM 1490 O O . ALA B 1 105 ? -34.576 -9.467 -1.777 1.00 38.86 84 ALA B O 1
ATOM 1492 N N . LEU B 1 106 ? -36.063 -7.934 -1.130 1.00 37.97 85 LEU B N 1
ATOM 1493 C CA . LEU B 1 106 ? -36.771 -7.991 -2.399 1.00 36.93 85 LEU B CA 1
ATOM 1494 C C . LEU B 1 106 ? -36.457 -6.689 -3.129 1.00 36.44 85 LEU B C 1
ATOM 1495 O O . LEU B 1 106 ? -36.839 -5.623 -2.660 1.00 36.40 85 LEU B O 1
ATOM 1500 N N . CYS B 1 107 ? -35.757 -6.800 -4.257 1.00 36.16 86 CYS B N 1
ATOM 1501 C CA . CYS B 1 107 ? -35.188 -5.673 -4.978 1.00 36.21 86 CYS B CA 1
ATOM 1502 C C . CYS B 1 107 ? -35.772 -5.526 -6.362 1.00 37.13 86 CYS B C 1
ATOM 1503 O O . CYS B 1 107 ? -36.042 -6.533 -7.078 1.00 37.35 86 CYS B O 1
ATOM 1506 N N . SER B 1 108 ? -35.976 -4.269 -6.766 1.00 37.89 87 SER B N 1
ATOM 1507 C CA . SER B 1 108 ? -36.472 -4.002 -8.126 1.00 38.22 87 SER B CA 1
ATOM 1508 C C . SER B 1 108 ? -35.540 -3.013 -8.832 1.00 37.95 87 SER B C 1
ATOM 1509 O O . SER B 1 108 ? -35.742 -2.697 -10.003 1.00 37.91 87 SER B O 1
ATOM 1512 N N . THR B 1 109 ? -34.529 -2.512 -8.113 1.00 37.91 88 THR B N 1
ATOM 1513 C CA . THR B 1 109 ? -33.449 -1.728 -8.742 1.00 38.06 88 THR B CA 1
ATOM 1514 C C . THR B 1 109 ? -32.077 -2.124 -8.185 1.00 38.63 88 THR B C 1
ATOM 1515 O O . THR B 1 109 ? -31.968 -2.798 -7.169 1.00 39.34 88 THR B O 1
ATOM 1519 N N . GLU B 1 110 ? -31.034 -1.711 -8.874 1.00 39.26 89 GLU B N 1
ATOM 1520 C CA . GLU B 1 110 ? -29.665 -1.957 -8.443 1.00 40.73 89 GLU B CA 1
ATOM 1521 C C . GLU B 1 110 ? -29.372 -1.222 -7.145 1.00 40.97 89 GLU B C 1
ATOM 1522 O O . GLU B 1 110 ? -28.716 -1.776 -6.256 1.00 41.58 89 GLU B O 1
ATOM 1528 N N . TYR B 1 111 ? -29.904 -0.007 -7.009 1.00 40.52 90 TYR B N 1
ATOM 1529 C CA . TYR B 1 111 ? -29.782 0.744 -5.761 1.00 40.96 90 TYR B CA 1
ATOM 1530 C C . TYR B 1 111 ? -30.323 -0.055 -4.578 1.00 40.76 90 TYR B C 1
ATOM 1531 O O . TYR B 1 111 ? -29.670 -0.119 -3.548 1.00 41.52 90 TYR B O 1
ATOM 1540 N N . ASP B 1 112 ? -31.501 -0.669 -4.727 1.00 39.81 91 ASP B N 1
ATOM 1541 C CA . ASP B 1 112 ? -32.065 -1.554 -3.690 1.00 39.62 91 ASP B CA 1
ATOM 1542 C C . ASP B 1 112 ? -31.061 -2.613 -3.259 1.00 40.03 91 ASP B C 1
ATOM 1543 O O . ASP B 1 112 ? -30.819 -2.814 -2.059 1.00 40.33 91 ASP B O 1
ATOM 1548 N N . ALA B 1 113 ? -30.511 -3.320 -4.248 1.00 39.58 92 ALA B N 1
ATOM 1549 C CA . ALA B 1 113 ? -29.609 -4.431 -3.977 1.00 39.99 92 ALA B CA 1
ATOM 1550 C C . ALA B 1 113 ? -28.313 -3.939 -3.297 1.00 41.59 92 ALA B C 1
ATOM 1551 O O . ALA B 1 113 ? -27.784 -4.574 -2.385 1.00 42.17 92 ALA B O 1
ATOM 1553 N N . GLU B 1 114 ? -27.837 -2.792 -3.754 1.00 42.71 93 GLU B N 1
ATOM 1554 C CA . GLU B 1 114 ? -26.700 -2.099 -3.181 1.00 45.38 93 GLU B CA 1
ATOM 1555 C C . GLU B 1 114 ? -26.975 -1.795 -1.704 1.00 45.44 93 GLU B C 1
ATOM 1556 O O . GLU B 1 114 ? -26.149 -2.076 -0.851 1.00 47.36 93 GLU B O 1
ATOM 1562 N N . MET B 1 115 ? -28.155 -1.279 -1.394 1.00 44.53 94 MET B N 1
ATOM 1563 C CA . MET B 1 115 ? -28.495 -0.958 -0.017 1.00 44.83 94 MET B CA 1
ATOM 1564 C C . MET B 1 115 ? -28.740 -2.202 0.806 1.00 44.45 94 MET B C 1
ATOM 1565 O O . MET B 1 115 ? -28.244 -2.312 1.925 1.00 45.73 94 MET B O 1
ATOM 1570 N N . ALA B 1 116 ? -29.478 -3.156 0.245 1.00 43.17 95 ALA B N 1
ATOM 1571 C CA . ALA B 1 116 ? -29.709 -4.458 0.904 1.00 43.33 95 ALA B CA 1
ATOM 1572 C C . ALA B 1 116 ? -28.437 -5.070 1.536 1.00 44.55 95 ALA B C 1
ATOM 1573 O O . ALA B 1 116 ? -28.479 -5.593 2.653 1.00 45.34 95 ALA B O 1
ATOM 1575 N N . ARG B 1 117 ? -27.323 -4.988 0.814 1.00 45.17 96 ARG B N 1
ATOM 1576 C CA . ARG B 1 117 ? -26.047 -5.479 1.282 1.00 47.00 96 ARG B CA 1
ATOM 1577 C C . ARG B 1 117 ? -25.360 -4.445 2.199 1.00 49.46 96 ARG B C 1
ATOM 1578 O O . ARG B 1 117 ? -25.113 -4.738 3.355 1.00 50.41 96 ARG B O 1
ATOM 1586 N N . LYS B 1 118 ? -25.080 -3.240 1.697 1.00 51.04 97 LYS B N 1
ATOM 1587 C CA . LYS B 1 118 ? -24.329 -2.253 2.477 1.00 54.14 97 LYS B CA 1
ATOM 1588 C C . LYS B 1 118 ? -24.982 -1.968 3.834 1.00 54.83 97 LYS B C 1
ATOM 1589 O O . LYS B 1 118 ? -24.291 -1.940 4.860 1.00 56.74 97 LYS B O 1
ATOM 1591 N N . HIS B 1 119 ? -26.302 -1.791 3.844 1.00 53.35 98 HIS B N 1
ATOM 1592 C CA . HIS B 1 119 ? -27.003 -1.430 5.071 1.00 54.37 98 HIS B CA 1
ATOM 1593 C C . HIS B 1 119 ? -27.641 -2.600 5.799 1.00 53.06 98 HIS B C 1
ATOM 1594 O O . HIS B 1 119 ? -27.687 -2.592 7.028 1.00 53.79 98 HIS B O 1
ATOM 1601 N N . ASN B 1 120 ? -28.149 -3.599 5.066 1.00 49.82 99 ASN B N 1
ATOM 1602 C CA . ASN B 1 120 ? -28.939 -4.638 5.738 1.00 48.83 99 ASN B CA 1
ATOM 1603 C C . ASN B 1 120 ? -28.252 -6.004 5.817 1.00 48.52 99 ASN B C 1
ATOM 1604 O O . ASN B 1 120 ? -28.849 -6.961 6.289 1.00 48.44 99 ASN B O 1
ATOM 1609 N N . ASN B 1 121 ? -27.007 -6.100 5.349 1.00 48.84 100 ASN B N 1
ATOM 1610 C CA . ASN B 1 121 ? -26.301 -7.381 5.327 1.00 48.80 100 ASN B CA 1
ATOM 1611 C C . ASN B 1 121 ? -27.212 -8.516 4.864 1.00 47.12 100 ASN B C 1
ATOM 1612 O O . ASN B 1 121 ? -27.237 -9.590 5.473 1.00 48.69 100 ASN B O 1
ATOM 1617 N N . ALA B 1 122 ? -27.967 -8.287 3.793 1.00 44.96 101 ALA B N 1
ATOM 1618 C CA . ALA B 1 122 ? -28.892 -9.297 3.286 1.00 42.80 101 ALA B CA 1
ATOM 1619 C C . ALA B 1 122 ? -28.143 -10.582 2.883 1.00 42.96 101 ALA B C 1
ATOM 1620 O O . ALA B 1 122 ? -27.040 -10.517 2.345 1.00 44.37 101 ALA B O 1
ATOM 1622 N N . ASN B 1 123 ? -28.704 -11.755 3.153 1.00 42.21 102 ASN B N 1
ATOM 1623 C CA . ASN B 1 123 ? -28.037 -12.975 2.686 1.00 42.43 102 ASN B CA 1
ATOM 1624 C C . ASN B 1 123 ? -28.942 -13.725 1.716 1.00 41.63 102 ASN B C 1
ATOM 1625 O O . ASN B 1 123 ? -28.608 -14.797 1.260 1.00 41.63 102 ASN B O 1
ATOM 1630 N N . ALA B 1 124 ? -30.095 -13.136 1.405 1.00 41.29 103 ALA B N 1
ATOM 1631 C CA . ALA B 1 124 ? -31.031 -13.724 0.434 1.00 40.42 103 ALA B CA 1
ATOM 1632 C C . ALA B 1 124 ? -31.655 -12.638 -0.415 1.00 39.55 103 ALA B C 1
ATOM 1633 O O . ALA B 1 124 ? -32.083 -11.590 0.093 1.00 38.87 103 ALA B O 1
ATOM 1635 N N . LEU B 1 125 ? -31.724 -12.901 -1.717 1.00 39.92 104 LEU B N 1
ATOM 1636 C CA . LEU B 1 125 ? -32.336 -11.987 -2.658 1.00 38.18 104 LEU B CA 1
ATOM 1637 C C . LEU B 1 125 ? -33.576 -12.676 -3.238 1.00 39.01 104 LEU B C 1
ATOM 1638 O O . LEU B 1 125 ? -33.475 -13.749 -3.855 1.00 38.28 104 LEU B O 1
ATOM 1643 N N . ALA B 1 126 ? -34.747 -12.051 -3.055 1.00 38.80 105 ALA B N 1
ATOM 1644 C CA . ALA B 1 126 ? -35.965 -12.495 -3.742 1.00 38.20 105 ALA B CA 1
ATOM 1645 C C . ALA B 1 126 ? -36.117 -11.694 -5.038 1.00 38.21 105 ALA B C 1
ATOM 1646 O O . ALA B 1 126 ? -35.999 -10.461 -5.032 1.00 39.29 105 ALA B O 1
ATOM 1648 N N . LEU B 1 127 ? -36.358 -12.386 -6.150 1.00 38.06 106 LEU B N 1
ATOM 1649 C CA . LEU B 1 127 ? -36.636 -11.740 -7.425 1.00 37.64 106 LEU B CA 1
ATOM 1650 C C . LEU B 1 127 ? -37.961 -12.244 -7.972 1.00 38.34 106 LEU B C 1
ATOM 1651 O O . LEU B 1 127 ? -38.281 -13.417 -7.814 1.00 39.19 106 LEU B O 1
ATOM 1656 N N . GLY B 1 128 ? -38.725 -11.346 -8.601 1.00 38.25 107 GLY B N 1
ATOM 1657 C CA . GLY B 1 128 ? -40.013 -11.702 -9.162 1.00 38.90 107 GLY B CA 1
ATOM 1658 C C . GLY B 1 128 ? -39.861 -11.865 -10.656 1.00 39.42 107 GLY B C 1
ATOM 1659 O O . GLY B 1 128 ? -39.738 -10.888 -11.367 1.00 39.97 107 GLY B O 1
ATOM 1660 N N . GLY B 1 129 ? -39.850 -13.098 -11.142 1.00 40.00 108 GLY B N 1
ATOM 1661 C CA . GLY B 1 129 ? -39.903 -13.345 -12.579 1.00 39.72 108 GLY B CA 1
ATOM 1662 C C . GLY B 1 129 ? -41.114 -12.776 -13.318 1.00 40.73 108 GLY B C 1
ATOM 1663 O O . GLY B 1 129 ? -41.017 -12.427 -14.493 1.00 40.23 108 GLY B O 1
ATOM 1664 N N . ARG B 1 130 ? -42.259 -12.673 -12.649 1.00 41.68 109 ARG B N 1
ATOM 1665 C CA . ARG B 1 130 ? -43.449 -12.128 -13.305 1.00 43.03 109 ARG B CA 1
ATOM 1666 C C . ARG B 1 130 ? -43.411 -10.595 -13.366 1.00 42.49 109 ARG B C 1
ATOM 1667 O O . ARG B 1 130 ? -44.200 -9.996 -14.115 1.00 42.78 109 ARG B O 1
ATOM 1669 N N . THR B 1 131 ? -42.481 -9.981 -12.616 1.00 40.28 110 THR B N 1
ATOM 1670 C CA . THR B 1 131 ? -42.471 -8.520 -12.427 1.00 41.67 110 THR B CA 1
ATOM 1671 C C . THR B 1 131 ? -41.205 -7.784 -12.860 1.00 41.62 110 THR B C 1
ATOM 1672 O O . THR B 1 131 ? -41.247 -6.580 -13.057 1.00 43.02 110 THR B O 1
ATOM 1676 N N . THR B 1 132 ? -40.103 -8.502 -13.026 1.00 41.48 111 THR B N 1
ATOM 1677 C CA . THR B 1 132 ? -38.820 -7.887 -13.351 1.00 41.38 111 THR B CA 1
ATOM 1678 C C . THR B 1 132 ? -38.277 -8.470 -14.666 1.00 41.14 111 THR B C 1
ATOM 1679 O O . THR B 1 132 ? -38.253 -9.690 -14.841 1.00 41.64 111 THR B O 1
ATOM 1683 N N . GLY B 1 133 ? -37.866 -7.611 -15.598 1.00 40.14 112 GLY B N 1
ATOM 1684 C CA . GLY B 1 133 ? -37.209 -8.100 -16.816 1.00 39.64 112 GLY B CA 1
ATOM 1685 C C . GLY B 1 133 ? -35.912 -8.818 -16.484 1.00 38.58 112 GLY B C 1
ATOM 1686 O O . GLY B 1 133 ? -35.303 -8.559 -15.437 1.00 38.27 112 GLY B O 1
ATOM 1687 N N . PRO B 1 134 ? -35.508 -9.767 -17.340 1.00 38.86 113 PRO B N 1
ATOM 1688 C CA . PRO B 1 134 ? -34.293 -10.585 -17.147 1.00 38.28 113 PRO B CA 1
ATOM 1689 C C . PRO B 1 134 ? -33.018 -9.772 -16.973 1.00 37.88 113 PRO B C 1
ATOM 1690 O O . PRO B 1 134 ? -32.214 -10.072 -16.073 1.00 37.55 113 PRO B O 1
ATOM 1694 N N . GLU B 1 135 ? -32.826 -8.764 -17.830 1.00 38.06 114 GLU B N 1
ATOM 1695 C CA . GLU B 1 135 ? -31.607 -7.969 -17.799 1.00 38.65 114 GLU B CA 1
ATOM 1696 C C . GLU B 1 135 ? -31.551 -7.135 -16.529 1.00 37.72 114 GLU B C 1
ATOM 1697 O O . GLU B 1 135 ? -30.498 -7.002 -15.926 1.00 38.36 114 GLU B O 1
ATOM 1703 N N . VAL B 1 136 ? -32.704 -6.641 -16.093 1.00 36.76 115 VAL B N 1
ATOM 1704 C CA . VAL B 1 136 ? -32.828 -5.972 -14.806 1.00 36.09 115 VAL B CA 1
ATOM 1705 C C . VAL B 1 136 ? -32.618 -6.922 -13.613 1.00 35.84 115 VAL B C 1
ATOM 1706 O O . VAL B 1 136 ? -31.877 -6.593 -12.677 1.00 36.28 115 VAL B O 1
ATOM 1710 N N . ALA B 1 137 ? -33.211 -8.117 -13.659 1.00 34.95 116 ALA B N 1
ATOM 1711 C CA . ALA B 1 137 ? -32.907 -9.111 -12.636 1.00 34.45 116 ALA B CA 1
ATOM 1712 C C . ALA B 1 137 ? -31.395 -9.390 -12.620 1.00 34.93 116 ALA B C 1
ATOM 1713 O O . ALA B 1 137 ? -30.795 -9.507 -11.548 1.00 34.97 116 ALA B O 1
ATOM 1715 N N . ALA B 1 138 ? -30.782 -9.536 -13.800 1.00 36.26 117 ALA B N 1
ATOM 1716 C CA . ALA B 1 138 ? -29.317 -9.766 -13.871 1.00 37.75 117 ALA B CA 1
ATOM 1717 C C . ALA B 1 138 ? -28.496 -8.620 -13.277 1.00 38.03 117 ALA B C 1
ATOM 1718 O O . ALA B 1 138 ? -27.510 -8.861 -12.569 1.00 38.53 117 ALA B O 1
ATOM 1720 N N . SER B 1 139 ? -28.881 -7.372 -13.539 1.00 38.44 118 SER B N 1
ATOM 1721 C CA . SER B 1 139 ? -28.047 -6.282 -13.018 1.00 39.86 118 SER B CA 1
ATOM 1722 C C . SER B 1 139 ? -28.283 -6.118 -11.501 1.00 39.11 118 SER B C 1
ATOM 1723 O O . SER B 1 139 ? -27.365 -5.734 -10.740 1.00 40.02 118 SER B O 1
ATOM 1726 N N . ILE B 1 140 ? -29.487 -6.464 -11.051 1.00 37.91 119 ILE B N 1
ATOM 1727 C CA . ILE B 1 140 ? -29.776 -6.497 -9.604 1.00 37.46 119 ILE B CA 1
ATOM 1728 C C . ILE B 1 140 ? -28.945 -7.603 -8.915 1.00 38.25 119 ILE B C 1
ATOM 1729 O O . ILE B 1 140 ? -28.278 -7.353 -7.896 1.00 38.75 119 ILE B O 1
ATOM 1734 N N . LEU B 1 141 ? -28.964 -8.811 -9.496 1.00 38.37 120 LEU B N 1
ATOM 1735 C CA . LEU B 1 141 ? -28.153 -9.932 -9.014 1.00 39.04 120 LEU B CA 1
ATOM 1736 C C . LEU B 1 141 ? -26.676 -9.542 -8.918 1.00 41.24 120 LEU B C 1
ATOM 1737 O O . LEU B 1 141 ? -26.026 -9.780 -7.890 1.00 41.91 120 LEU B O 1
ATOM 1742 N N . SER B 1 142 ? -26.160 -8.967 -10.006 1.00 43.05 121 SER B N 1
ATOM 1743 C CA . SER B 1 142 ? -24.740 -8.610 -10.128 1.00 45.31 121 SER B CA 1
ATOM 1744 C C . SER B 1 142 ? -24.318 -7.670 -8.999 1.00 45.51 121 SER B C 1
ATOM 1745 O O . SER B 1 142 ? -23.333 -7.917 -8.323 1.00 47.76 121 SER B O 1
ATOM 1748 N N . ARG B 1 143 ? -25.099 -6.625 -8.776 1.00 44.43 122 ARG B N 1
ATOM 1749 C CA . ARG B 1 143 ? -24.868 -5.672 -7.694 1.00 44.65 122 ARG B CA 1
ATOM 1750 C C . ARG B 1 143 ? -25.017 -6.266 -6.276 1.00 44.03 122 ARG B C 1
ATOM 1751 O O . ARG B 1 143 ? -24.248 -5.952 -5.366 1.00 45.66 122 ARG B O 1
ATOM 1759 N N . PHE B 1 144 ? -25.988 -7.143 -6.085 1.00 41.93 123 PHE B N 1
ATOM 1760 C CA . PHE B 1 144 ? -26.142 -7.829 -4.815 1.00 41.13 123 PHE B CA 1
ATOM 1761 C C . PHE B 1 144 ? -24.874 -8.638 -4.480 1.00 42.70 123 PHE B C 1
ATOM 1762 O O . PHE B 1 144 ? -24.382 -8.637 -3.340 1.00 43.56 123 PHE B O 1
ATOM 1770 N N . LEU B 1 145 ? -24.361 -9.345 -5.479 1.00 42.97 124 LEU B N 1
ATOM 1771 C CA . LEU B 1 145 ? -23.255 -10.262 -5.271 1.00 44.62 124 LEU B CA 1
ATOM 1772 C C . LEU B 1 145 ? -21.927 -9.553 -5.013 1.00 47.11 124 LEU B C 1
ATOM 1773 O O . LEU B 1 145 ? -21.058 -10.098 -4.319 1.00 48.93 124 LEU B O 1
ATOM 1778 N N . SER B 1 146 ? -21.775 -8.342 -5.546 1.00 47.99 125 SER B N 1
ATOM 1779 C CA . SER B 1 146 ? -20.492 -7.633 -5.436 1.00 51.30 125 SER B CA 1
ATOM 1780 C C . SER B 1 146 ? -20.440 -6.580 -4.315 1.00 52.51 125 SER B C 1
ATOM 1781 O O . SER B 1 146 ? -19.376 -6.065 -3.987 1.00 55.36 125 SER B O 1
ATOM 1784 N N . THR B 1 147 ? -21.578 -6.268 -3.714 1.00 51.32 126 THR B N 1
ATOM 1785 C CA . THR B 1 147 ? -21.598 -5.266 -2.653 1.00 52.76 126 THR B CA 1
ATOM 1786 C C . THR B 1 147 ? -21.290 -5.903 -1.322 1.00 54.36 126 THR B C 1
ATOM 1787 O O . THR B 1 147 ? -21.887 -6.910 -0.963 1.00 53.39 126 THR B O 1
ATOM 1791 N N . ASN B 1 148 ? -20.326 -5.332 -0.615 1.00 57.93 127 ASN B N 1
ATOM 1792 C CA . ASN B 1 148 ? -20.000 -5.796 0.710 1.00 60.26 127 ASN B CA 1
ATOM 1793 C C . ASN B 1 148 ? -20.851 -5.086 1.756 1.00 60.59 127 ASN B C 1
ATOM 1794 O O . ASN B 1 148 ? -21.303 -3.948 1.533 1.00 60.03 127 ASN B O 1
ATOM 1799 N N . PHE B 1 149 ? -21.070 -5.762 2.886 1.00 61.49 128 PHE B N 1
ATOM 1800 C CA . PHE B 1 149 ? -21.753 -5.159 4.035 1.00 62.87 128 PHE B CA 1
ATOM 1801 C C . PHE B 1 149 ? -20.780 -4.216 4.743 1.00 67.09 128 PHE B C 1
ATOM 1802 O O . PHE B 1 149 ? -19.604 -4.524 4.853 1.00 69.34 128 PHE B O 1
ATOM 1810 N N . GLU B 1 150 ? -21.272 -3.063 5.191 1.00 69.36 129 GLU B N 1
ATOM 1811 C CA . GLU B 1 150 ? -20.473 -2.119 5.974 1.00 74.44 129 GLU B CA 1
ATOM 1812 C C . GLU B 1 150 ? -20.293 -2.600 7.422 1.00 76.25 129 GLU B C 1
ATOM 1813 O O . GLU B 1 150 ? -20.903 -2.060 8.360 1.00 77.24 129 GLU B O 1
#

Nearest PDB structures (foldseek):
  3s5p-assembly1_A  TM=1.008E+00  e=2.177E-28  Giardia lamblia ATCC 50803
  3s5p-assembly1_B  TM=1.004E+00  e=3.951E-24  Giardia lamblia ATCC 50803
  6fxs-assembly1_A  TM=9.202E-01  e=5.938E-14  Trypanosoma brucei brucei TREU927
  3k7p-assembly1_A  TM=9.356E-01  e=2.738E-13  Trypanosoma cruzi strain CL Brener
  5ifz-assembly1_B  TM=9.715E-01  e=9.086E-12  Brucella melitensis bv. 1 str. 16M

InterPro domains:
  IPR003500 Sugar-phosphate isomerase, RpiB/LacA/LacB family [PF02502] (3-140)
  IPR003500 Sugar-phosphate isomerase, RpiB/LacA/LacB family [PIRSF005384] (1-145)
  IPR003500 Sugar-phosphate isomerase, RpiB/LacA/LacB family [PTHR30345] (1-133)
  IPR003500 Sugar-phosphate isomerase, RpiB/LacA/LacB family [TIGR00689] (3-144)
  IPR004785 Ribose 5-phosphate isomerase B [TIGR01120] (2-143)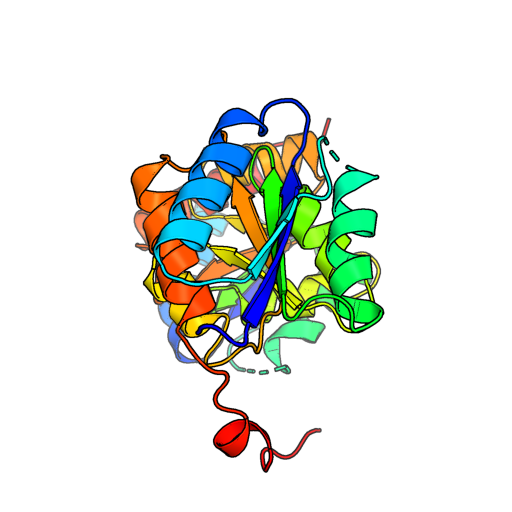
  IPR036569 Sugar-phosphate isomerase, RpiB/LacA/LacB superfamily [G3DSA:3.40.1400.10] (1-145)
  IPR036569 Sugar-phosphate isomerase, RpiB/LacA/LacB superfamily [SSF89623] (1-144)

CATH classification: 3.40.1400.10

Organism: Giardia intestinalis (strain ATCC 50803 / WB clone C6) (NCBI:txid184922)

Radius of gyration: 17.71 Å; Cα contacts (8 Å, |Δi|>4): 583; chains: 2; bounding box: 51×45×36 Å